Protein AF-A0A383F862-F1 (afdb_monomer_lite)

Organism: NCBI:txid408172

Radius of gyration: 22.25 Å; chains: 1; bounding box: 47×55×59 Å

Structure (mmCIF, N/CA/C/O backbone):
data_AF-A0A383F862-F1
#
_entry.id   AF-A0A383F862-F1
#
loop_
_atom_site.group_PDB
_atom_site.id
_atom_site.type_symbol
_atom_site.label_atom_id
_atom_site.label_alt_id
_atom_site.label_comp_id
_atom_site.label_asym_id
_atom_site.label_entity_id
_atom_site.label_seq_id
_atom_site.pdbx_PDB_ins_code
_atom_site.Cartn_x
_atom_site.Cartn_y
_atom_site.Cartn_z
_atom_site.occupancy
_atom_site.B_iso_or_equiv
_atom_site.auth_seq_id
_atom_site.auth_comp_id
_atom_site.auth_asym_id
_atom_site.auth_atom_id
_atom_site.pdbx_PDB_model_num
ATOM 1 N N . MET A 1 1 ? 14.560 32.468 0.428 1.00 47.50 1 MET A N 1
ATOM 2 C CA . MET A 1 1 ? 13.239 31.845 0.194 1.00 47.50 1 MET A CA 1
ATOM 3 C C . MET A 1 1 ? 12.865 32.105 -1.255 1.00 47.50 1 MET A C 1
ATOM 5 O O . MET A 1 1 ? 12.858 33.262 -1.653 1.00 47.50 1 MET A O 1
ATOM 9 N N . LYS A 1 2 ? 12.694 31.060 -2.070 1.00 47.47 2 LYS A N 1
ATOM 10 C CA . LYS A 1 2 ? 12.305 31.184 -3.485 1.00 47.47 2 LYS A CA 1
ATOM 11 C C . LYS A 1 2 ? 10.918 30.560 -3.647 1.00 47.47 2 LYS A C 1
ATOM 13 O O . LYS A 1 2 ? 10.686 29.461 -3.155 1.00 47.47 2 LYS A O 1
ATOM 18 N N . ASN A 1 3 ? 10.006 31.319 -4.249 1.00 53.03 3 ASN A N 1
ATOM 19 C CA . ASN A 1 3 ? 8.564 31.076 -4.239 1.00 53.03 3 ASN A CA 1
ATOM 20 C C . ASN A 1 3 ? 8.130 29.869 -5.084 1.00 53.03 3 ASN A C 1
ATOM 22 O O . ASN A 1 3 ? 8.647 29.627 -6.171 1.00 53.03 3 ASN A O 1
ATOM 26 N N . PHE A 1 4 ? 7.072 29.209 -4.608 1.00 48.72 4 PHE A N 1
ATOM 27 C CA . PHE A 1 4 ? 6.351 28.075 -5.204 1.00 48.72 4 PHE A CA 1
ATOM 28 C C . PHE A 1 4 ? 5.919 28.245 -6.677 1.00 48.72 4 PHE A C 1
ATOM 30 O O . PHE A 1 4 ? 5.629 27.259 -7.349 1.00 48.72 4 PHE A O 1
ATOM 37 N N . GLY A 1 5 ? 5.878 29.469 -7.210 1.00 49.91 5 GLY A N 1
ATOM 38 C CA . GLY A 1 5 ? 5.382 29.746 -8.564 1.00 49.91 5 GLY A CA 1
ATOM 39 C C . GLY A 1 5 ? 6.300 29.277 -9.699 1.00 49.91 5 GLY A C 1
ATOM 40 O O . GLY A 1 5 ? 5.821 28.984 -10.792 1.00 49.91 5 GLY A O 1
ATOM 41 N N . SER A 1 6 ? 7.607 29.151 -9.459 1.00 48.47 6 SER A N 1
ATOM 42 C CA . SER A 1 6 ? 8.559 28.664 -10.471 1.00 48.47 6 SER A CA 1
ATOM 43 C C . SER A 1 6 ? 8.585 27.136 -10.599 1.00 48.47 6 SER A C 1
ATOM 45 O O . SER A 1 6 ? 9.173 26.623 -11.544 1.00 48.47 6 SER A O 1
ATOM 47 N N . PHE A 1 7 ? 7.925 26.411 -9.688 1.00 46.69 7 PHE A N 1
ATOM 48 C CA . PHE A 1 7 ? 7.869 24.944 -9.681 1.00 46.69 7 PHE A CA 1
ATOM 49 C C . PHE A 1 7 ? 7.022 24.366 -10.831 1.00 46.69 7 PHE A C 1
ATOM 51 O O . PHE A 1 7 ? 7.238 23.240 -11.262 1.00 46.69 7 PHE A O 1
ATOM 58 N N . PHE A 1 8 ? 6.084 25.144 -11.378 1.00 49.47 8 PHE A N 1
ATOM 59 C CA . PHE A 1 8 ? 5.128 24.672 -12.387 1.00 49.47 8 PHE A CA 1
ATOM 60 C C . PHE A 1 8 ? 5.576 24.841 -13.845 1.00 49.47 8 PHE A C 1
ATOM 62 O O . PHE A 1 8 ? 4.839 24.435 -14.742 1.00 49.47 8 PHE A O 1
ATOM 69 N N . LYS A 1 9 ? 6.730 25.463 -14.117 1.00 47.06 9 LYS A N 1
ATOM 70 C CA . LYS A 1 9 ? 7.004 25.977 -15.468 1.00 47.06 9 LYS A CA 1
ATOM 71 C C . LYS A 1 9 ? 7.706 25.038 -16.448 1.00 47.06 9 LYS A C 1
ATOM 73 O O . LYS A 1 9 ? 7.611 25.329 -17.631 1.00 47.06 9 LYS A O 1
ATOM 78 N N . GLU A 1 10 ? 8.358 23.950 -16.033 1.00 46.75 10 GLU A N 1
ATOM 79 C CA . GLU A 1 10 ? 9.304 23.301 -16.966 1.00 46.75 10 GLU A CA 1
ATOM 80 C C . GLU A 1 10 ? 9.163 21.789 -17.188 1.00 46.75 10 GLU A C 1
ATOM 82 O O . GLU A 1 10 ? 9.718 21.278 -18.151 1.00 46.75 10 GLU A O 1
ATOM 87 N N . ALA A 1 11 ? 8.379 21.041 -16.407 1.00 47.59 11 ALA A N 1
ATOM 88 C CA . ALA A 1 11 ? 8.310 19.589 -16.630 1.00 47.59 11 ALA A CA 1
ATOM 89 C C . ALA A 1 11 ? 6.996 18.944 -16.182 1.00 47.59 11 ALA A C 1
ATOM 91 O O . ALA A 1 11 ? 6.991 17.934 -15.482 1.00 47.59 11 ALA A O 1
ATOM 92 N N . VAL A 1 12 ? 5.861 19.510 -16.589 1.00 47.94 12 VAL A N 1
ATOM 93 C CA . VAL A 1 12 ? 4.569 18.846 -16.403 1.00 47.94 12 VAL A CA 1
ATOM 94 C C . VAL A 1 12 ? 4.065 18.410 -17.772 1.00 47.94 12 VAL A C 1
ATOM 96 O O . VAL A 1 12 ? 3.388 19.164 -18.469 1.00 47.94 12 VAL A O 1
ATOM 99 N N . GLU A 1 13 ? 4.351 17.163 -18.162 1.00 53.81 13 GLU A N 1
ATOM 100 C CA . GLU A 1 13 ? 3.413 16.452 -19.031 1.00 53.81 13 GLU A CA 1
ATOM 101 C C . GLU A 1 13 ? 2.090 16.363 -18.263 1.00 53.81 13 GLU A C 1
ATOM 103 O O . GLU A 1 13 ? 1.861 15.462 -17.457 1.00 53.81 13 GLU A O 1
ATOM 108 N N . THR A 1 14 ? 1.252 17.382 -18.440 1.00 60.66 14 THR A N 1
ATOM 109 C CA . THR A 1 14 ? -0.057 17.474 -17.795 1.00 60.66 14 THR A CA 1
ATOM 110 C C . THR A 1 14 ? -0.924 16.287 -18.210 1.00 60.66 14 THR A C 1
ATOM 112 O O . THR A 1 14 ? -0.704 15.680 -19.264 1.00 60.66 14 THR A O 1
ATOM 115 N N . SER A 1 15 ? -1.938 15.946 -17.409 1.00 69.38 15 SER A N 1
ATOM 116 C CA . SER A 1 15 ? -2.923 14.924 -17.791 1.00 69.38 15 SER A CA 1
ATOM 117 C C . SER A 1 15 ? -3.521 15.205 -19.177 1.00 69.38 15 SER A C 1
ATOM 119 O O . SER A 1 15 ? -3.724 14.268 -19.947 1.00 69.38 15 SER A O 1
ATOM 121 N N . ALA A 1 16 ? -3.668 16.485 -19.547 1.00 74.12 16 ALA A N 1
ATOM 122 C CA . ALA A 1 16 ? -4.049 16.914 -20.890 1.00 74.12 16 ALA A CA 1
ATOM 123 C C . ALA A 1 16 ? -3.105 16.422 -21.996 1.00 74.12 16 ALA A C 1
ATOM 125 O O . ALA A 1 16 ? -3.575 15.948 -23.025 1.00 74.12 16 ALA A O 1
ATOM 126 N N . SER A 1 17 ? -1.786 16.482 -21.786 1.00 70.25 17 SER A N 1
ATOM 127 C CA . SER A 1 17 ? -0.800 16.036 -22.776 1.00 70.25 17 SER A CA 1
ATOM 128 C C . SER A 1 17 ? -0.834 14.529 -22.998 1.00 70.25 17 SER A C 1
ATOM 130 O O . SER A 1 17 ? -0.659 14.061 -24.121 1.00 70.25 17 SER A O 1
ATOM 132 N N . ARG A 1 18 ? -1.107 13.758 -21.940 1.00 78.62 18 ARG A N 1
ATOM 133 C CA . ARG A 1 18 ? -1.303 12.305 -22.041 1.00 78.62 18 ARG A CA 1
ATOM 134 C C . ARG A 1 18 ? -2.609 11.970 -22.756 1.00 78.62 18 ARG A C 1
ATOM 136 O O . ARG A 1 18 ? -2.612 11.126 -23.646 1.00 78.62 18 ARG A O 1
ATOM 143 N N . GLN A 1 19 ? -3.692 12.662 -22.409 1.00 77.06 19 GLN A N 1
ATOM 144 C CA . GLN A 1 19 ? -5.004 12.472 -23.025 1.00 77.06 19 GLN A CA 1
ATOM 145 C C . GLN A 1 19 ? -4.994 12.814 -24.519 1.00 77.06 19 GLN A C 1
ATOM 147 O O . GLN A 1 19 ? -5.539 12.068 -25.324 1.00 77.06 19 GLN A O 1
ATOM 152 N N . ALA A 1 20 ? -4.317 13.893 -24.907 1.00 80.12 20 ALA A N 1
ATOM 153 C CA . ALA A 1 20 ? -4.217 14.287 -26.304 1.00 80.12 20 ALA A CA 1
ATOM 154 C C . ALA A 1 20 ? -3.367 13.308 -27.134 1.00 80.12 20 ALA A C 1
ATOM 156 O O . ALA A 1 20 ? -3.763 12.947 -28.241 1.00 80.12 20 ALA A O 1
ATOM 157 N N . LYS A 1 21 ? -2.264 12.786 -26.571 1.00 79.69 21 LYS A N 1
ATOM 158 C CA . LYS A 1 21 ? -1.468 11.714 -27.197 1.00 79.69 21 LYS A CA 1
ATOM 159 C C . LYS A 1 21 ? -2.285 10.434 -27.409 1.00 79.69 21 LYS A C 1
ATOM 161 O O . LYS A 1 21 ? -2.192 9.834 -28.474 1.00 79.69 21 LYS A O 1
ATOM 166 N N . LEU A 1 22 ? -3.111 10.037 -26.434 1.00 80.44 22 LEU A N 1
ATOM 167 C CA . LEU A 1 22 ? -4.010 8.876 -26.560 1.00 80.44 22 LEU A CA 1
ATOM 168 C C . LEU A 1 22 ? -5.041 9.049 -27.686 1.00 80.44 22 LEU A C 1
ATOM 170 O O . LEU A 1 22 ? -5.420 8.076 -28.330 1.00 80.44 22 LEU A O 1
ATOM 174 N N . LEU A 1 23 ? -5.462 10.287 -27.947 1.00 79.50 23 LEU A N 1
ATOM 175 C CA . LEU A 1 23 ? -6.398 10.639 -29.016 1.00 79.50 23 LEU A CA 1
ATOM 176 C C . LEU A 1 23 ? -5.709 10.894 -30.366 1.00 79.50 23 LEU A C 1
ATOM 178 O O . LEU A 1 23 ? -6.355 11.337 -31.312 1.00 79.50 23 LEU A O 1
ATOM 182 N N . ASN A 1 24 ? -4.414 10.577 -30.478 1.00 79.31 24 ASN A N 1
ATOM 183 C CA . ASN A 1 24 ? -3.588 10.815 -31.663 1.00 79.31 24 ASN A CA 1
ATOM 184 C C . ASN A 1 24 ? -3.564 12.287 -32.113 1.00 79.31 24 ASN A C 1
ATOM 186 O O . ASN A 1 24 ? -3.449 12.562 -33.308 1.00 79.31 24 ASN A O 1
ATOM 190 N N . LEU A 1 25 ? -3.673 13.221 -31.164 1.00 83.25 25 LEU A N 1
ATOM 191 C CA . LEU A 1 25 ? -3.575 14.651 -31.428 1.00 83.25 25 LEU A CA 1
ATOM 192 C C . LEU A 1 25 ? -2.124 15.118 -31.333 1.00 83.25 25 LEU A C 1
ATOM 194 O O . LEU A 1 25 ? -1.360 14.678 -30.468 1.00 83.25 25 LEU A O 1
ATOM 198 N N . VAL A 1 26 ? -1.756 16.051 -32.204 1.00 82.88 26 VAL A N 1
ATOM 199 C CA . VAL A 1 26 ? -0.407 16.617 -32.276 1.00 82.88 26 VAL A CA 1
ATOM 200 C C . VAL A 1 26 ? -0.379 17.932 -31.507 1.00 82.88 26 VAL A C 1
ATOM 202 O O . VAL A 1 26 ? -1.229 18.785 -31.726 1.00 82.88 26 VAL A O 1
ATOM 205 N N . GLY A 1 27 ? 0.566 18.096 -30.579 1.00 81.00 27 GLY A N 1
ATOM 206 C CA . GLY A 1 27 ? 0.674 19.294 -29.739 1.00 81.00 27 GLY A CA 1
ATOM 207 C C . GLY A 1 27 ? 1.767 20.253 -30.211 1.00 81.00 27 GLY A C 1
ATOM 208 O O . GLY A 1 27 ? 2.863 19.806 -30.540 1.00 81.00 27 GLY A O 1
ATOM 209 N N . ASN A 1 28 ? 1.515 21.565 -30.176 1.00 75.94 28 ASN A N 1
ATOM 210 C CA . ASN A 1 28 ? 2.494 22.600 -30.569 1.00 75.94 28 ASN A CA 1
ATOM 211 C C . ASN A 1 28 ? 3.406 23.099 -29.425 1.00 75.94 28 ASN A C 1
ATOM 213 O O . ASN A 1 28 ? 4.072 24.120 -29.565 1.00 75.94 28 ASN A O 1
ATOM 217 N N . GLY A 1 29 ? 3.397 22.438 -28.264 1.00 66.12 29 GLY A N 1
ATOM 218 C CA . GLY A 1 29 ? 4.199 22.836 -27.096 1.00 66.12 29 GLY A CA 1
ATOM 219 C C . GLY A 1 29 ? 3.654 24.027 -26.292 1.00 66.12 29 GLY A C 1
ATOM 220 O O . GLY A 1 29 ? 4.077 24.223 -25.156 1.00 66.12 29 GLY A O 1
ATOM 221 N N . HIS A 1 30 ? 2.661 24.760 -26.804 1.00 72.62 30 HIS A N 1
ATOM 222 C CA . HIS A 1 30 ? 1.981 25.861 -26.102 1.00 72.62 30 HIS A CA 1
ATOM 223 C C . HIS A 1 30 ? 0.604 25.473 -25.544 1.00 72.62 30 HIS A C 1
ATOM 225 O O . HIS A 1 30 ? -0.122 26.306 -24.999 1.00 72.62 30 HIS A O 1
ATOM 231 N N . GLY A 1 31 ? 0.268 24.185 -25.629 1.00 70.94 31 GLY A N 1
ATOM 232 C CA . GLY A 1 31 ? -0.986 23.635 -25.133 1.00 70.94 31 GLY A CA 1
ATOM 233 C C . GLY A 1 31 ? -2.105 23.614 -26.166 1.00 70.94 31 GLY A C 1
ATOM 234 O O . GLY A 1 31 ? -3.224 23.326 -25.776 1.00 70.94 31 GLY A O 1
ATOM 235 N N . ASP A 1 32 ? -1.840 23.871 -27.445 1.00 83.62 32 ASP A N 1
ATOM 236 C CA . ASP A 1 32 ? -2.814 23.674 -28.521 1.00 83.62 32 ASP A CA 1
ATOM 237 C C . ASP A 1 32 ? -2.616 22.299 -29.177 1.00 83.62 32 ASP A C 1
ATOM 239 O O . ASP A 1 32 ? -1.480 21.834 -29.323 1.00 83.62 32 ASP A O 1
ATOM 243 N N . TRP A 1 33 ? -3.720 21.657 -29.561 1.00 83.50 33 TRP A N 1
ATOM 244 C CA . TRP A 1 33 ? -3.767 20.278 -30.046 1.00 83.50 33 TRP A CA 1
ATOM 245 C C . TRP A 1 33 ? -4.540 20.153 -31.351 1.00 83.50 33 TRP A C 1
ATOM 247 O O . TRP A 1 33 ? -5.693 20.580 -31.455 1.00 83.50 33 TRP A O 1
ATOM 257 N N . TYR A 1 34 ? -3.907 19.500 -32.316 1.00 82.56 34 TYR A N 1
ATOM 258 C CA . TYR A 1 34 ? -4.360 19.409 -33.693 1.00 82.56 34 TYR A CA 1
ATOM 259 C C . TYR A 1 34 ? -4.727 17.971 -34.062 1.00 82.56 34 TYR A C 1
ATOM 261 O O . TYR A 1 34 ? -4.114 17.024 -33.562 1.00 82.56 34 TYR A O 1
ATOM 269 N N . ASP A 1 35 ? -5.721 17.808 -34.931 1.00 84.50 35 ASP A N 1
ATOM 270 C CA . ASP A 1 35 ? -6.052 16.519 -35.542 1.00 84.50 35 ASP A CA 1
ATOM 271 C C . ASP A 1 35 ? -5.025 16.119 -36.625 1.00 84.50 35 ASP A C 1
ATOM 273 O O . ASP A 1 35 ? -4.061 16.835 -36.910 1.00 84.50 35 ASP A O 1
ATOM 277 N N . LYS A 1 36 ? -5.220 14.951 -37.250 1.00 77.94 36 LYS A N 1
ATOM 278 C CA . LYS A 1 36 ? -4.337 14.458 -38.326 1.00 77.94 36 LYS A CA 1
ATOM 279 C C . LYS A 1 36 ? -4.405 15.315 -39.597 1.00 77.94 36 LYS A C 1
ATOM 281 O O . LYS A 1 36 ? -3.550 15.180 -40.466 1.00 77.94 36 LYS A O 1
ATOM 286 N N . GLN A 1 37 ? -5.420 16.162 -39.705 1.00 76.50 37 GLN A N 1
ATOM 287 C CA . GLN A 1 37 ? -5.704 17.054 -40.816 1.00 76.50 37 GLN A CA 1
ATOM 288 C C . GLN A 1 37 ? -5.129 18.461 -40.571 1.00 76.50 37 GLN A C 1
ATOM 290 O O . GLN A 1 37 ? -5.189 19.302 -41.463 1.00 76.50 37 GLN A O 1
ATOM 295 N N . GLY A 1 38 ? -4.530 18.703 -39.398 1.00 75.19 38 GLY A N 1
ATOM 296 C CA . GLY A 1 38 ? -3.908 19.971 -39.024 1.00 75.19 38 GLY A CA 1
ATOM 297 C C . GLY A 1 38 ? -4.879 21.007 -38.453 1.00 75.19 38 GLY A C 1
ATOM 298 O O . GLY A 1 38 ? -4.492 22.163 -38.286 1.00 75.19 38 GLY A O 1
ATOM 299 N N . ASN A 1 39 ? -6.116 20.626 -38.125 1.00 79.56 39 ASN A N 1
ATOM 300 C CA . ASN A 1 39 ? -7.105 21.525 -37.532 1.00 79.56 39 ASN A CA 1
ATOM 301 C C . ASN A 1 39 ? -6.972 21.549 -36.012 1.00 79.56 39 ASN A C 1
ATOM 303 O O . ASN A 1 39 ? -6.819 20.509 -35.374 1.00 79.56 39 ASN A O 1
ATOM 307 N N . LEU A 1 40 ? -7.066 22.740 -35.421 1.00 79.69 40 LEU A N 1
ATOM 308 C CA . LEU A 1 40 ? -7.053 22.915 -33.973 1.00 79.69 40 LEU A CA 1
ATOM 309 C C . LEU A 1 40 ? -8.356 22.376 -33.371 1.00 79.69 40 LEU A C 1
ATOM 311 O O . LEU A 1 40 ? -9.402 23.008 -33.498 1.00 79.69 40 LEU A O 1
ATOM 315 N N . VAL A 1 41 ? -8.280 21.236 -32.687 1.00 82.31 41 VAL A N 1
ATOM 316 C CA . VAL A 1 41 ? -9.451 20.558 -32.107 1.00 82.31 41 VAL A CA 1
ATOM 317 C C . VAL A 1 41 ? -9.486 20.622 -30.592 1.00 82.31 41 VAL A C 1
ATOM 319 O O . VAL A 1 41 ? -10.536 20.369 -30.015 1.00 82.31 41 VAL A O 1
ATOM 322 N N . ALA A 1 42 ? -8.373 20.942 -29.923 1.00 84.50 42 ALA A N 1
ATOM 323 C CA . ALA A 1 42 ? -8.358 21.071 -28.472 1.00 84.50 42 ALA A CA 1
ATOM 324 C C . ALA A 1 42 ? -7.255 21.992 -27.934 1.00 84.50 42 ALA A C 1
ATOM 326 O O . ALA A 1 42 ? -6.258 22.260 -28.598 1.00 84.50 42 ALA A O 1
ATOM 327 N N . LYS A 1 43 ? -7.411 22.453 -26.691 1.00 86.06 43 LYS A N 1
ATOM 328 C CA . LYS A 1 43 ? -6.420 23.235 -25.949 1.00 86.06 43 LYS A CA 1
ATOM 329 C C . LYS A 1 43 ? -6.367 22.846 -24.480 1.00 86.06 43 LYS A C 1
ATOM 331 O O . LYS A 1 43 ? -7.380 22.632 -23.819 1.00 86.06 43 LYS A O 1
ATOM 336 N N . THR A 1 44 ? -5.158 22.779 -23.948 1.00 80.00 44 THR A N 1
ATOM 337 C CA . THR A 1 44 ? -4.878 22.568 -22.537 1.00 80.00 44 THR A CA 1
ATOM 338 C C . THR A 1 44 ? -5.140 23.857 -21.768 1.00 80.00 44 THR A C 1
ATOM 340 O O . THR A 1 44 ? -4.389 24.824 -21.868 1.00 80.00 44 THR A O 1
ATOM 343 N N . ILE A 1 45 ? -6.182 23.855 -20.941 1.00 76.44 45 ILE A N 1
ATOM 344 C CA . ILE A 1 45 ? -6.529 24.957 -20.043 1.00 76.44 45 ILE A CA 1
ATOM 345 C C . ILE A 1 45 ? -6.446 24.434 -18.610 1.00 76.44 45 ILE A C 1
ATOM 347 O O . ILE A 1 45 ? -7.094 23.448 -18.257 1.00 76.44 45 ILE A O 1
ATOM 351 N N . LYS A 1 46 ? -5.622 25.077 -17.771 1.00 67.75 46 LYS A N 1
ATOM 352 C CA . LYS A 1 46 ? -5.393 24.678 -16.365 1.00 67.75 46 LYS A CA 1
ATOM 353 C C . LYS A 1 46 ? -5.030 23.185 -16.215 1.00 67.75 46 LYS A C 1
ATOM 355 O O . LYS A 1 46 ? -5.543 22.499 -15.336 1.00 67.75 46 LYS A O 1
ATOM 360 N N . GLY A 1 47 ? -4.182 22.677 -17.114 1.00 68.19 47 GLY A N 1
ATOM 361 C CA . GLY A 1 47 ? -3.706 21.289 -17.105 1.00 68.19 47 GLY A CA 1
ATOM 362 C C . GLY A 1 47 ? -4.693 20.239 -17.630 1.00 68.19 47 GLY A C 1
ATOM 363 O O . GLY A 1 47 ? -4.370 19.055 -17.577 1.00 68.19 47 GLY A O 1
ATOM 364 N N . ARG A 1 48 ? -5.863 20.643 -18.155 1.00 68.12 48 ARG A N 1
ATOM 365 C CA . ARG A 1 48 ? -6.888 19.750 -18.730 1.00 68.12 48 ARG A CA 1
ATOM 366 C C . ARG A 1 48 ? -7.186 20.081 -20.192 1.00 68.12 48 ARG A C 1
ATOM 368 O O . ARG A 1 48 ? -7.261 21.253 -20.558 1.00 68.12 48 ARG A O 1
ATOM 375 N N . LEU A 1 49 ? -7.372 19.048 -21.008 1.00 77.62 49 LEU A N 1
ATOM 376 C CA . LEU A 1 49 ? -7.644 19.159 -22.441 1.00 77.62 49 LEU A CA 1
ATOM 377 C C . LEU A 1 49 ? -9.109 19.568 -22.678 1.00 77.62 49 LEU A C 1
ATOM 379 O O . LEU A 1 49 ? -10.008 18.895 -22.186 1.00 77.62 49 LEU A O 1
ATOM 383 N N . HIS A 1 50 ? -9.349 20.662 -23.400 1.00 79.38 50 HIS A N 1
ATOM 384 C CA . HIS A 1 50 ? -10.680 21.155 -23.785 1.00 79.38 50 H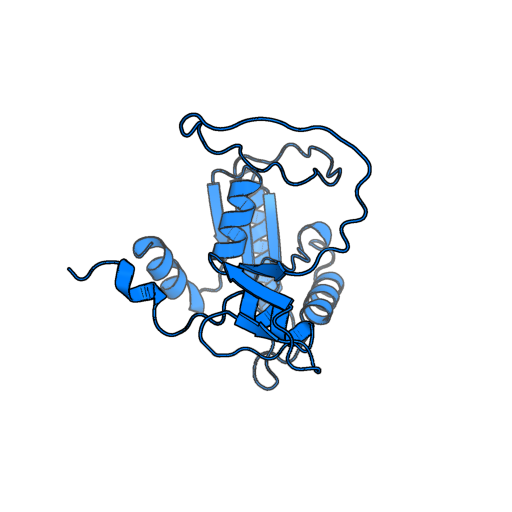IS A CA 1
ATOM 385 C C . HIS A 1 50 ? -10.817 21.145 -25.304 1.00 79.38 50 HIS A C 1
ATOM 387 O O . HIS A 1 50 ? -9.920 21.651 -25.964 1.00 79.38 50 HIS A O 1
ATOM 393 N N . PHE A 1 51 ? -11.914 20.625 -25.856 1.00 81.75 51 PHE A N 1
ATOM 394 C CA . PHE A 1 51 ? -12.116 20.527 -27.306 1.00 81.75 51 PHE A CA 1
ATOM 395 C C . PHE A 1 51 ? -12.830 21.756 -27.888 1.00 81.75 51 PHE A C 1
ATOM 397 O O . PHE A 1 51 ? -13.728 22.310 -27.257 1.00 81.75 51 PHE A O 1
ATOM 404 N N . PHE A 1 52 ? -12.441 22.166 -29.096 1.00 68.25 52 PHE A N 1
ATOM 405 C CA . PHE A 1 52 ? -13.083 23.206 -29.896 1.00 68.25 52 PHE A CA 1
ATOM 406 C C . PHE A 1 52 ? -13.716 22.557 -31.131 1.00 68.25 52 PHE A C 1
ATOM 408 O O . PHE A 1 52 ? -13.026 21.890 -31.896 1.00 68.25 52 PHE A O 1
ATOM 415 N N . GLY A 1 53 ? -15.021 22.750 -31.324 1.00 51.56 53 GLY A N 1
ATOM 416 C CA . GLY A 1 53 ? -15.777 22.150 -32.428 1.00 51.56 53 GLY A CA 1
ATOM 417 C C . GLY A 1 53 ? -16.893 21.259 -31.901 1.00 51.56 53 GLY A C 1
ATOM 418 O O . GLY A 1 53 ? -16.675 20.103 -31.551 1.00 51.56 53 GLY A O 1
ATOM 419 N N . GLY A 1 54 ? -18.086 21.843 -31.789 1.00 41.31 54 GLY A N 1
ATOM 420 C CA . GLY A 1 54 ? -19.263 21.193 -31.238 1.00 41.31 54 GLY A CA 1
ATOM 421 C C . GLY A 1 54 ? -19.698 19.981 -32.056 1.00 41.31 54 GLY A C 1
ATOM 422 O O . GLY A 1 54 ? -20.067 20.094 -33.221 1.00 41.31 54 GLY A O 1
ATOM 423 N N . ASN A 1 55 ? -19.737 18.839 -31.381 1.00 33.38 55 ASN A N 1
ATOM 424 C CA . ASN A 1 55 ? -20.875 17.940 -31.468 1.00 33.38 55 ASN A CA 1
ATOM 425 C C . ASN A 1 55 ? -21.264 17.576 -30.027 1.00 33.38 55 ASN A C 1
ATOM 427 O O . ASN A 1 55 ? -21.068 16.457 -29.556 1.00 33.38 55 ASN A O 1
ATOM 431 N N . GLU A 1 56 ? -21.740 18.585 -29.293 1.00 40.41 56 GLU A N 1
ATOM 432 C CA . GLU A 1 56 ? -22.612 18.353 -28.146 1.00 40.41 56 GLU A CA 1
ATOM 433 C C . GLU A 1 56 ? -23.960 17.896 -28.707 1.00 40.41 56 GLU A C 1
ATOM 435 O O . GLU A 1 56 ? -24.687 18.674 -29.321 1.00 40.41 56 GLU A O 1
ATOM 440 N N . LYS A 1 57 ? -24.311 16.626 -28.494 1.00 31.77 57 LYS A N 1
ATOM 441 C CA . LYS A 1 57 ? -25.725 16.271 -28.395 1.00 31.77 57 LYS A CA 1
ATOM 442 C C . LYS A 1 57 ? -26.218 16.791 -27.049 1.00 31.77 57 LYS A C 1
ATOM 444 O O . LYS A 1 57 ? -26.002 16.140 -26.032 1.00 31.77 57 LYS A O 1
ATOM 449 N N . SER A 1 58 ? -26.897 17.927 -27.089 1.00 43.69 58 SER A N 1
ATOM 450 C CA . SER A 1 58 ? -27.774 18.411 -26.026 1.00 43.69 58 SER A CA 1
ATOM 451 C C . SER A 1 58 ? -29.102 18.818 -26.672 1.00 43.69 58 SER A C 1
ATOM 453 O O . SER A 1 58 ? -29.073 19.583 -27.632 1.00 43.69 58 SER A O 1
ATOM 455 N N . PRO A 1 59 ? -30.253 18.345 -26.175 1.00 35.66 59 PRO A N 1
ATOM 456 C CA . PRO A 1 59 ? -31.481 19.137 -26.136 1.00 35.66 59 PRO A CA 1
ATOM 457 C C . PRO A 1 59 ? -31.808 19.427 -24.655 1.00 35.66 59 PRO A C 1
ATOM 459 O O . PRO A 1 59 ? -31.659 18.547 -23.814 1.00 35.66 59 PRO A O 1
ATOM 462 N N . GLU A 1 60 ? -32.214 20.613 -24.214 1.00 29.17 60 GLU A N 1
ATOM 463 C CA . GLU A 1 60 ? -32.704 21.805 -24.906 1.00 29.17 60 GLU A CA 1
ATOM 464 C C . GLU A 1 60 ? -32.736 22.964 -23.879 1.00 29.17 60 GLU A C 1
ATOM 466 O O . GLU A 1 60 ? -33.017 22.711 -22.709 1.00 29.17 60 GLU A O 1
ATOM 471 N N . GLU A 1 61 ? -32.385 24.171 -24.351 1.00 33.66 61 GLU A N 1
ATOM 472 C CA . GLU A 1 61 ? -32.898 25.533 -24.035 1.00 33.66 61 GLU A CA 1
ATOM 473 C C . GLU A 1 61 ? -33.048 26.008 -22.561 1.00 33.66 61 GLU A C 1
ATOM 475 O O . GLU A 1 61 ? -33.551 25.312 -21.696 1.00 33.66 61 GLU A O 1
ATOM 480 N N . GLU A 1 62 ? -32.623 27.211 -22.139 1.00 28.97 62 GLU A N 1
ATOM 481 C CA . GLU A 1 62 ? -32.777 28.541 -22.758 1.00 28.97 62 GLU A CA 1
ATOM 482 C C . GLU A 1 62 ? -31.816 29.581 -22.086 1.00 28.97 62 GLU A C 1
ATOM 484 O O . GLU A 1 62 ? -31.444 29.454 -20.917 1.00 28.97 62 GLU A O 1
ATOM 489 N N . LYS A 1 63 ? -31.389 30.622 -22.822 1.00 32.81 63 LYS A N 1
ATOM 490 C CA . LYS A 1 63 ? -30.648 31.842 -22.361 1.00 32.81 63 LYS A CA 1
ATOM 491 C C . LYS A 1 63 ? -31.653 32.934 -21.899 1.00 32.81 63 LYS A C 1
ATOM 493 O O . LYS A 1 63 ? -32.814 32.745 -22.238 1.00 32.81 63 LYS A O 1
ATOM 498 N N . PRO A 1 64 ? -31.298 34.112 -21.297 1.00 44.50 64 PRO A N 1
ATOM 499 C CA . PRO A 1 64 ? -29.995 34.814 -21.133 1.00 44.50 64 PRO A CA 1
ATOM 500 C C . PRO A 1 64 ? -29.721 35.270 -19.654 1.00 44.50 64 PRO A C 1
ATOM 502 O O . PRO A 1 64 ? -30.552 35.049 -18.792 1.00 44.50 64 PRO A O 1
ATOM 505 N N . GLU A 1 65 ? -28.569 35.777 -19.175 1.00 27.61 65 GLU A N 1
ATOM 506 C CA . GLU A 1 65 ? -27.961 37.120 -19.343 1.00 27.61 65 GLU A CA 1
ATOM 507 C C . GLU A 1 65 ? -26.764 37.279 -18.335 1.00 27.61 65 GLU A C 1
ATOM 509 O O . GLU A 1 65 ? -26.624 36.494 -17.398 1.00 27.61 65 GLU A O 1
ATOM 514 N N . LYS A 1 66 ? -25.851 38.250 -18.529 1.00 29.39 66 LYS A N 1
ATOM 515 C CA . LYS A 1 66 ? -24.605 38.501 -17.732 1.00 29.39 66 LYS A CA 1
ATOM 516 C C . LYS A 1 66 ? -24.876 39.297 -16.412 1.00 29.39 66 LYS A C 1
ATOM 518 O O . LYS A 1 66 ? -25.962 39.839 -16.286 1.00 29.39 66 LYS A O 1
ATOM 523 N N . PRO A 1 67 ? -23.866 39.676 -15.583 1.00 49.56 67 PRO A N 1
ATOM 524 C CA . PRO A 1 67 ? -22.935 38.899 -14.743 1.00 49.56 67 PRO A CA 1
ATOM 525 C C . PRO A 1 67 ? -22.922 39.379 -13.254 1.00 49.56 67 PRO A C 1
ATOM 527 O O . PRO A 1 67 ? -22.980 40.578 -12.994 1.00 49.56 67 PRO A O 1
ATOM 530 N N . ALA A 1 68 ? -22.721 38.505 -12.254 1.00 28.88 68 ALA A N 1
ATOM 531 C CA . ALA A 1 68 ? -22.403 38.954 -10.883 1.00 28.88 68 ALA A CA 1
ATOM 532 C C . ALA A 1 68 ? -21.557 37.944 -10.077 1.00 28.88 68 ALA A C 1
ATOM 534 O O . ALA A 1 68 ? -21.923 36.781 -9.975 1.00 28.88 68 ALA A O 1
ATOM 535 N N . ALA A 1 69 ? -20.435 38.459 -9.550 1.00 32.38 69 ALA A N 1
ATOM 536 C CA . ALA A 1 69 ? -19.579 38.085 -8.406 1.00 32.38 69 ALA A CA 1
ATOM 537 C C . ALA A 1 69 ? -19.428 36.608 -7.928 1.00 32.38 69 ALA A C 1
ATOM 539 O O . ALA A 1 69 ? -20.382 35.835 -7.888 1.00 32.38 69 ALA A O 1
ATOM 540 N N . PRO A 1 70 ? -18.217 36.209 -7.474 1.00 37.19 70 PRO A N 1
ATOM 541 C CA . PRO A 1 70 ? -17.887 34.822 -7.158 1.00 37.19 70 PRO A CA 1
ATOM 542 C C . PRO A 1 70 ? -18.578 34.357 -5.871 1.00 37.19 70 PRO A C 1
ATOM 544 O O . PRO A 1 70 ? -18.360 34.917 -4.799 1.00 37.19 70 PRO A O 1
ATOM 547 N N . GLN A 1 71 ? -19.365 33.289 -5.972 1.00 36.25 71 GLN A N 1
ATOM 548 C CA . GLN A 1 71 ? -19.859 32.522 -4.828 1.00 36.25 71 GLN A CA 1
ATOM 549 C C . GLN A 1 71 ? -19.015 31.246 -4.660 1.00 36.25 71 GLN A C 1
ATOM 551 O O . GLN A 1 71 ? -18.493 30.723 -5.651 1.00 36.25 71 GLN A O 1
ATOM 556 N N . PRO A 1 72 ? -18.806 30.782 -3.414 1.00 37.22 72 PRO A N 1
ATOM 557 C CA . PRO A 1 72 ? -17.781 29.805 -3.068 1.00 37.22 72 PRO A CA 1
ATOM 558 C C . PRO A 1 72 ? -17.967 28.478 -3.805 1.00 37.22 72 PRO A C 1
ATOM 560 O O . PRO A 1 72 ? -19.083 28.038 -4.077 1.00 37.22 72 PRO A O 1
ATOM 563 N N . ALA A 1 73 ? -16.831 27.862 -4.136 1.00 36.88 73 ALA A N 1
ATOM 564 C CA . ALA A 1 73 ? -16.722 26.620 -4.882 1.00 36.88 73 ALA A CA 1
ATOM 565 C C . ALA A 1 73 ? -17.720 25.565 -4.381 1.00 36.88 73 ALA A C 1
ATOM 567 O O . ALA A 1 73 ? -17.588 25.031 -3.280 1.00 36.88 73 ALA A O 1
ATOM 568 N N . ARG A 1 74 ? -18.700 25.236 -5.232 1.00 36.47 74 ARG A N 1
ATOM 569 C CA . ARG A 1 74 ? -19.479 24.008 -5.105 1.00 36.47 74 ARG A CA 1
ATOM 570 C C . ARG A 1 74 ? -18.501 22.840 -5.118 1.00 36.47 74 ARG A C 1
ATOM 572 O O . ARG A 1 74 ? -17.798 22.610 -6.102 1.00 36.47 74 ARG A O 1
ATOM 579 N N . VAL A 1 75 ? -18.464 22.130 -3.999 1.00 36.75 75 VAL A N 1
ATOM 580 C CA . VAL A 1 75 ? -17.848 20.815 -3.865 1.00 36.75 75 VAL A CA 1
ATOM 581 C C . VAL A 1 75 ? -18.462 19.933 -4.952 1.00 36.75 75 VAL A C 1
ATOM 583 O O . VAL A 1 75 ? -19.662 19.668 -4.931 1.00 36.75 75 VAL A O 1
ATOM 586 N N . PHE A 1 76 ? -17.664 19.536 -5.943 1.00 36.62 76 PHE A N 1
ATOM 587 C CA . PHE A 1 76 ? -18.087 18.551 -6.933 1.00 36.62 76 PHE A CA 1
ATOM 588 C C . PHE A 1 76 ? -18.283 17.218 -6.207 1.00 36.62 76 PHE A C 1
ATOM 590 O O . PHE A 1 76 ? -17.318 16.521 -5.892 1.00 36.62 76 PHE A O 1
ATOM 597 N N . GLN A 1 77 ? -19.538 16.880 -5.922 1.00 38.91 77 GLN A N 1
ATOM 598 C CA . GLN A 1 77 ? -19.927 15.530 -5.543 1.00 38.91 77 GLN A CA 1
ATOM 599 C C . GLN A 1 77 ? -19.686 14.631 -6.762 1.00 38.91 77 GLN A C 1
ATOM 601 O O . GLN A 1 77 ? -20.335 14.784 -7.797 1.00 38.91 77 GLN A O 1
ATOM 606 N N . ARG A 1 78 ? -18.704 13.725 -6.665 1.00 53.91 78 ARG A N 1
ATOM 607 C CA . ARG A 1 78 ? -18.606 12.577 -7.578 1.00 53.91 78 ARG A CA 1
ATOM 608 C C . ARG A 1 78 ? -19.882 11.736 -7.395 1.00 53.91 78 ARG A C 1
ATOM 610 O O . ARG A 1 78 ? -20.355 11.649 -6.259 1.00 53.91 78 ARG A O 1
ATOM 617 N N . PRO A 1 79 ? -20.443 11.124 -8.453 1.00 39.62 79 PRO A N 1
ATOM 618 C CA . PRO A 1 79 ? -21.566 10.210 -8.288 1.00 39.62 79 PRO A CA 1
ATOM 619 C C . PRO A 1 79 ? -21.161 9.118 -7.293 1.00 39.62 79 PRO A C 1
ATOM 621 O O . PRO A 1 79 ? -20.123 8.472 -7.467 1.00 39.62 79 PRO A O 1
ATOM 624 N N . LYS A 1 80 ? -21.950 8.975 -6.217 1.00 39.41 80 LYS A N 1
ATOM 625 C CA . LYS A 1 80 ? -21.883 7.824 -5.319 1.00 39.41 80 LYS A CA 1
ATOM 626 C C . LYS A 1 80 ? -22.117 6.601 -6.204 1.00 39.41 80 LYS A C 1
ATOM 628 O O . LYS A 1 80 ? -23.226 6.370 -6.664 1.00 39.41 80 LYS A O 1
ATOM 633 N N . LEU A 1 81 ? -21.051 5.855 -6.486 1.00 39.22 81 LEU A N 1
ATOM 634 C CA . LEU A 1 81 ? -21.200 4.420 -6.665 1.00 39.22 81 LEU A CA 1
ATOM 635 C C . LEU A 1 81 ? -21.851 3.952 -5.363 1.00 39.22 81 LEU A C 1
ATOM 637 O O . LEU A 1 81 ? -21.341 4.339 -4.307 1.00 39.22 81 LEU A O 1
ATOM 641 N N . ASP A 1 82 ? -22.953 3.214 -5.436 1.00 35.81 82 ASP A N 1
ATOM 642 C CA . ASP A 1 82 ? -23.627 2.613 -4.284 1.00 35.81 82 ASP A CA 1
ATOM 643 C C . ASP A 1 82 ? -22.672 1.616 -3.605 1.00 35.81 82 ASP A C 1
ATOM 645 O O . ASP A 1 82 ? -22.757 0.404 -3.761 1.00 35.81 82 ASP A O 1
ATOM 649 N N . ARG A 1 83 ? -21.663 2.140 -2.910 1.00 48.12 83 ARG A N 1
ATOM 650 C CA . ARG A 1 83 ? -20.958 1.437 -1.858 1.00 48.12 83 ARG A CA 1
ATOM 651 C C . ARG A 1 83 ? -21.847 1.624 -0.659 1.00 48.12 83 ARG A C 1
ATOM 65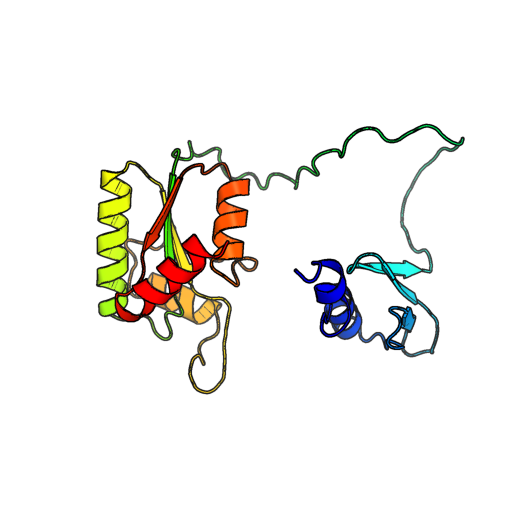3 O O . ARG A 1 83 ? -22.067 2.765 -0.242 1.00 48.12 83 ARG A O 1
ATOM 660 N N . GLU A 1 84 ? -22.385 0.512 -0.184 1.00 38.72 84 GLU A N 1
ATOM 661 C CA . GLU A 1 84 ? -23.066 0.432 1.095 1.00 38.72 84 GLU A CA 1
ATOM 662 C C . GLU A 1 84 ? -22.334 1.322 2.104 1.00 38.72 84 GLU A C 1
ATOM 664 O O . GLU A 1 84 ? -21.099 1.358 2.134 1.00 38.72 84 GLU A O 1
ATOM 669 N N . GLU A 1 85 ? -23.090 2.135 2.844 1.00 40.44 85 GLU A N 1
ATOM 670 C CA . GLU A 1 85 ? -22.548 2.981 3.904 1.00 40.44 85 GLU A CA 1
ATOM 671 C C . GLU A 1 85 ? -22.097 2.078 5.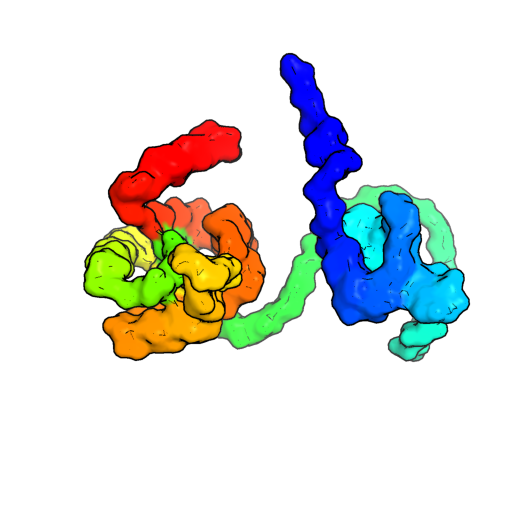059 1.00 40.44 85 GLU A C 1
ATOM 673 O O . GLU A 1 85 ? -22.693 2.043 6.135 1.00 40.44 85 GLU A O 1
ATOM 678 N N . ASP A 1 86 ? -21.023 1.326 4.822 1.00 48.72 86 ASP A N 1
ATOM 679 C CA . ASP A 1 86 ? -20.218 0.725 5.859 1.00 48.72 86 ASP A CA 1
ATOM 680 C C . ASP A 1 86 ? -19.835 1.861 6.794 1.00 48.72 86 ASP A C 1
ATOM 682 O O . ASP A 1 86 ? -19.296 2.889 6.369 1.00 48.72 86 ASP A O 1
ATOM 686 N N . LYS A 1 87 ? -20.168 1.704 8.076 1.00 51.56 87 LYS A N 1
ATOM 687 C CA . LYS A 1 87 ? -19.751 2.610 9.145 1.00 51.56 87 LYS A CA 1
ATOM 688 C C . LYS A 1 87 ? -18.225 2.657 9.163 1.00 51.56 87 LYS A C 1
ATOM 690 O O . LYS A 1 87 ? -17.596 1.903 9.901 1.00 51.56 87 LYS A O 1
ATOM 695 N N . LYS A 1 88 ? -17.634 3.528 8.344 1.00 58.84 88 LYS A N 1
ATOM 696 C CA . LYS A 1 88 ? -16.187 3.683 8.264 1.00 58.84 88 LYS A CA 1
ATOM 697 C C . LYS A 1 88 ? -15.684 4.088 9.630 1.00 58.84 88 LYS A C 1
ATOM 699 O O . LYS A 1 88 ? -16.203 5.015 10.262 1.00 58.84 88 LYS A O 1
ATOM 704 N N . THR A 1 89 ? -14.693 3.350 10.094 1.00 75.75 89 THR A N 1
ATOM 705 C CA . THR A 1 89 ? -14.042 3.649 11.358 1.00 75.75 89 THR A CA 1
ATOM 706 C C . THR A 1 89 ? -13.336 5.004 11.251 1.00 75.75 89 THR A C 1
ATOM 708 O O . THR A 1 89 ? -13.071 5.521 10.164 1.00 75.75 89 THR A O 1
ATOM 711 N N . SER A 1 90 ? -13.049 5.649 12.384 1.00 86.38 90 SER A N 1
ATOM 712 C CA . SER A 1 90 ? -12.430 6.984 12.368 1.00 86.38 90 SER A CA 1
ATOM 713 C C . SER A 1 90 ? -11.004 6.984 11.799 1.00 86.38 90 SER A C 1
ATOM 715 O O . SER A 1 90 ? -10.457 8.059 11.524 1.00 86.38 90 SER A O 1
ATOM 717 N N . GLY A 1 91 ? -10.400 5.807 11.610 1.00 93.94 91 GLY A N 1
ATOM 718 C CA . GLY A 1 91 ? -9.040 5.664 11.128 1.00 93.94 91 GLY A CA 1
ATOM 719 C C . GLY A 1 91 ? -8.814 4.451 10.236 1.00 93.94 91 GLY A C 1
ATOM 720 O O . GLY A 1 91 ? -9.627 3.537 10.166 1.00 93.94 91 GLY A O 1
ATOM 721 N N . ILE A 1 92 ? -7.683 4.471 9.542 1.00 96.25 92 ILE A N 1
ATOM 722 C CA . ILE A 1 92 ? -7.296 3.462 8.560 1.00 96.25 92 ILE A CA 1
ATOM 723 C C . ILE A 1 92 ? -5.854 3.008 8.795 1.00 96.25 92 ILE A C 1
ATOM 725 O O . ILE A 1 92 ? -4.959 3.818 9.035 1.00 96.25 92 ILE A O 1
ATOM 729 N N . VAL A 1 93 ? -5.610 1.707 8.688 1.00 97.75 93 VAL A N 1
ATOM 730 C CA . VAL A 1 93 ? -4.279 1.113 8.579 1.00 97.75 93 VAL A CA 1
ATOM 731 C C . VAL A 1 93 ? -4.005 0.808 7.111 1.00 97.75 93 VAL A C 1
ATOM 733 O O . VAL A 1 93 ? -4.727 0.045 6.469 1.00 97.75 93 VAL A O 1
ATOM 736 N N . ILE A 1 94 ? -2.947 1.410 6.577 1.00 96.62 94 ILE A N 1
ATOM 737 C CA . ILE A 1 94 ? -2.578 1.341 5.164 1.00 96.62 94 ILE A CA 1
ATOM 738 C C . ILE A 1 94 ? -1.295 0.533 5.017 1.00 96.62 94 ILE A C 1
ATOM 740 O O . ILE A 1 94 ? -0.265 0.875 5.599 1.00 96.62 94 ILE A O 1
ATOM 744 N N . VAL A 1 95 ? -1.331 -0.487 4.163 1.00 96.69 95 VAL A N 1
ATOM 745 C CA . VAL A 1 95 ? -0.132 -1.184 3.679 1.00 96.69 95 VAL A CA 1
ATOM 746 C C . VAL A 1 95 ? 0.070 -0.821 2.215 1.00 96.69 95 VAL A C 1
ATOM 748 O O . VAL A 1 95 ? -0.813 -1.065 1.400 1.00 96.69 95 VAL A O 1
ATOM 751 N N . PHE A 1 96 ? 1.230 -0.274 1.852 1.00 93.88 96 PHE A N 1
ATOM 752 C CA . PHE A 1 96 ? 1.548 0.078 0.464 1.00 93.88 96 PHE A CA 1
ATOM 753 C C . PHE A 1 96 ? 2.867 -0.561 0.025 1.00 93.88 96 PHE A C 1
ATOM 755 O O . PHE A 1 96 ? 3.907 -0.367 0.659 1.00 93.88 96 PHE A O 1
ATOM 762 N N . GLY A 1 97 ? 2.855 -1.305 -1.083 1.00 91.50 97 GLY A N 1
ATOM 763 C CA . GLY A 1 97 ? 4.026 -2.075 -1.507 1.00 91.50 97 GLY A CA 1
ATOM 764 C C . GLY A 1 97 ? 3.997 -2.494 -2.969 1.00 91.50 97 GLY A C 1
ATOM 765 O O . GLY A 1 97 ? 2.967 -2.446 -3.626 1.00 91.50 97 GLY A O 1
ATOM 766 N N . ARG A 1 98 ? 5.151 -2.907 -3.506 1.00 92.44 98 ARG A N 1
ATOM 767 C CA . ARG A 1 98 ? 5.244 -3.384 -4.898 1.00 92.44 98 ARG A CA 1
ATOM 768 C C . ARG A 1 98 ? 4.675 -4.786 -5.082 1.00 92.44 98 ARG A C 1
ATOM 770 O O . ARG A 1 98 ? 4.143 -5.057 -6.148 1.00 92.44 98 ARG A O 1
ATOM 777 N N . PHE A 1 99 ? 4.833 -5.652 -4.076 1.00 93.56 99 PHE A N 1
ATOM 778 C CA . PHE A 1 99 ? 4.400 -7.055 -4.093 1.00 93.56 99 PHE A CA 1
ATOM 779 C C . PHE A 1 99 ? 4.758 -7.767 -5.406 1.00 93.56 99 PHE A C 1
ATOM 781 O O . PHE A 1 99 ? 3.907 -8.326 -6.089 1.00 93.56 99 PHE A O 1
ATOM 788 N N . ASN A 1 100 ? 6.037 -7.707 -5.782 1.00 90.88 100 ASN A N 1
ATOM 789 C CA . ASN A 1 100 ? 6.531 -8.202 -7.062 1.00 90.88 100 ASN A CA 1
ATOM 790 C C . ASN A 1 100 ? 7.632 -9.270 -6.880 1.00 90.88 100 ASN A C 1
ATOM 792 O O . ASN A 1 100 ? 8.812 -8.911 -6.838 1.00 90.88 100 ASN A O 1
ATOM 796 N N . PRO A 1 101 ? 7.274 -10.564 -6.807 1.00 91.69 101 PRO A N 1
ATOM 797 C CA . PRO A 1 101 ? 5.949 -11.086 -6.449 1.00 91.69 101 PRO A CA 1
ATOM 798 C C . PRO A 1 101 ? 5.656 -10.914 -4.940 1.00 91.69 101 PRO A C 1
ATOM 800 O O . PRO A 1 101 ? 6.546 -10.527 -4.171 1.00 91.69 101 PRO A O 1
ATOM 803 N N . PRO A 1 102 ? 4.420 -11.172 -4.478 1.00 93.06 102 PRO A N 1
ATOM 804 C CA . PRO A 1 102 ? 4.147 -11.314 -3.050 1.00 93.06 102 PRO A CA 1
ATOM 805 C C . PRO A 1 102 ? 4.963 -12.459 -2.424 1.00 93.06 102 PRO A C 1
ATOM 807 O O . PRO A 1 102 ? 5.345 -13.419 -3.086 1.00 93.06 102 PRO A O 1
ATOM 810 N N . THR A 1 103 ? 5.281 -12.340 -1.130 1.00 94.81 103 THR A N 1
ATOM 811 C CA . THR A 1 103 ? 6.165 -13.278 -0.406 1.00 94.81 103 THR A CA 1
ATOM 812 C C . THR A 1 103 ? 5.719 -13.455 1.045 1.00 94.81 103 THR A C 1
ATOM 814 O O . THR A 1 103 ? 4.935 -12.663 1.566 1.00 94.81 103 THR A O 1
ATOM 817 N N . ILE A 1 104 ? 6.286 -14.439 1.748 1.00 93.50 104 ILE A N 1
ATOM 818 C CA . ILE A 1 104 ? 6.025 -14.670 3.181 1.00 93.50 104 ILE A CA 1
ATOM 819 C C . ILE A 1 104 ? 6.409 -13.450 4.038 1.00 93.50 104 ILE A C 1
ATOM 821 O O . ILE A 1 104 ? 5.735 -13.143 5.019 1.00 93.50 104 ILE A O 1
ATOM 825 N N . GLY A 1 105 ? 7.460 -12.714 3.659 1.00 92.31 105 GLY A N 1
ATOM 826 C CA . GLY A 1 105 ? 7.832 -11.468 4.337 1.00 92.31 105 GLY A CA 1
ATOM 827 C C . GLY A 1 105 ? 6.721 -10.417 4.262 1.00 92.31 105 GLY A C 1
ATOM 828 O O . GLY A 1 105 ? 6.391 -9.797 5.271 1.00 92.31 105 GLY A O 1
ATOM 829 N N . HIS A 1 106 ? 6.073 -10.292 3.099 1.00 95.12 106 HIS A N 1
ATOM 830 C CA . HIS A 1 106 ? 4.902 -9.431 2.934 1.00 95.12 106 HIS A CA 1
ATOM 831 C C . HIS A 1 106 ? 3.727 -9.895 3.802 1.00 95.12 106 HIS A C 1
ATOM 833 O O . HIS A 1 106 ? 3.089 -9.060 4.438 1.00 95.12 106 HIS A O 1
ATOM 839 N N . LYS A 1 107 ? 3.488 -11.213 3.901 1.00 95.00 107 LYS A N 1
ATOM 840 C CA . LYS A 1 107 ? 2.452 -11.764 4.789 1.00 95.00 107 LYS A CA 1
ATOM 841 C C . LYS A 1 107 ? 2.655 -11.316 6.234 1.00 95.00 107 LYS A C 1
ATOM 843 O O . LYS A 1 107 ? 1.718 -10.848 6.859 1.00 95.00 107 LYS A O 1
ATOM 848 N N . ARG A 1 108 ? 3.887 -11.377 6.753 1.00 95.75 108 ARG A N 1
ATOM 849 C CA . ARG A 1 108 ? 4.188 -10.947 8.133 1.00 95.75 108 ARG A CA 1
ATOM 850 C C . ARG A 1 108 ? 3.851 -9.474 8.377 1.00 95.75 108 ARG A C 1
ATOM 852 O O . ARG A 1 108 ? 3.346 -9.145 9.448 1.00 95.75 108 ARG A O 1
ATOM 859 N N . LEU A 1 109 ? 4.117 -8.605 7.397 1.00 95.50 109 LEU A N 1
ATOM 860 C CA . LEU A 1 109 ? 3.740 -7.190 7.459 1.00 95.50 109 LEU A CA 1
ATOM 861 C C . LEU A 1 109 ? 2.215 -7.024 7.462 1.00 95.50 109 LEU A C 1
ATOM 863 O O . LEU A 1 109 ? 1.688 -6.270 8.278 1.00 95.50 109 LEU A O 1
ATOM 867 N N . ILE A 1 110 ? 1.508 -7.744 6.590 1.00 97.00 110 ILE A N 1
ATOM 868 C CA . ILE A 1 110 ? 0.042 -7.711 6.512 1.00 97.00 110 ILE A CA 1
ATOM 869 C C . ILE A 1 110 ? -0.578 -8.232 7.817 1.00 97.00 110 ILE A C 1
ATOM 871 O O . ILE A 1 110 ? -1.405 -7.544 8.405 1.00 97.00 110 ILE A O 1
ATOM 875 N N . ASP A 1 111 ? -0.105 -9.366 8.338 1.00 97.50 111 ASP A N 1
ATOM 876 C CA . ASP A 1 111 ? -0.561 -9.942 9.606 1.00 97.50 111 ASP A CA 1
ATOM 877 C C . ASP A 1 111 ? -0.358 -8.947 10.770 1.00 97.50 111 ASP A C 1
ATOM 879 O O . ASP A 1 111 ? -1.216 -8.804 11.643 1.00 97.50 111 ASP A O 1
ATOM 883 N N . ALA A 1 112 ? 0.778 -8.237 10.802 1.00 97.38 112 ALA A N 1
ATOM 884 C CA . ALA A 1 112 ? 1.036 -7.189 11.794 1.00 97.38 112 ALA A CA 1
ATOM 885 C C . ALA A 1 112 ? 0.097 -5.987 11.633 1.00 97.38 112 ALA A C 1
ATOM 887 O O . ALA A 1 112 ? -0.397 -5.460 12.627 1.00 97.38 112 ALA A O 1
ATOM 888 N N . SER A 1 113 ? -0.188 -5.601 10.393 1.00 97.44 113 SER A N 1
ATOM 889 C CA . SER A 1 113 ? -1.111 -4.511 10.062 1.00 97.44 113 SER A CA 1
ATOM 890 C C . SER A 1 113 ? -2.546 -4.847 10.454 1.00 97.44 113 SER A C 1
ATOM 892 O O . SER A 1 113 ? -3.244 -4.005 11.005 1.00 97.44 113 SER A O 1
ATOM 894 N N . ALA A 1 114 ? -2.970 -6.096 10.264 1.00 97.75 114 ALA A N 1
ATOM 895 C CA . ALA A 1 114 ? -4.276 -6.578 10.697 1.00 97.75 114 ALA A CA 1
ATOM 896 C C . ALA A 1 114 ? -4.422 -6.569 12.224 1.00 97.75 114 ALA A C 1
ATOM 898 O O . ALA A 1 114 ? -5.460 -6.163 12.749 1.00 97.75 114 ALA A O 1
ATOM 899 N N . ARG A 1 115 ? -3.371 -6.966 12.957 1.00 97.88 115 ARG A N 1
ATOM 900 C CA . ARG A 1 115 ? -3.353 -6.851 14.425 1.00 97.88 115 ARG A CA 1
ATOM 901 C C . ARG A 1 115 ? -3.455 -5.399 14.879 1.00 97.88 115 ARG A C 1
ATOM 903 O O . ARG A 1 115 ? -4.192 -5.123 15.821 1.00 97.88 115 ARG A O 1
ATOM 910 N N . GLU A 1 116 ? -2.750 -4.493 14.206 1.00 96.94 116 GLU A N 1
ATOM 911 C CA . GLU A 1 116 ? -2.815 -3.060 14.497 1.00 96.94 116 GLU A CA 1
ATOM 912 C C . GLU A 1 116 ? -4.214 -2.496 14.257 1.00 96.94 116 GLU A C 1
ATOM 914 O O . GLU A 1 116 ? -4.785 -1.867 15.144 1.00 96.94 116 GLU A O 1
ATOM 919 N N . ALA A 1 117 ? -4.793 -2.796 13.094 1.00 96.81 117 ALA A N 1
ATOM 920 C CA . ALA A 1 117 ? -6.135 -2.372 12.717 1.00 96.81 117 ALA A CA 1
ATOM 921 C C . ALA A 1 117 ? -7.167 -2.833 13.753 1.00 96.81 117 ALA A C 1
ATOM 923 O O . ALA A 1 117 ? -7.929 -2.024 14.281 1.00 96.81 117 ALA A O 1
ATOM 924 N N . LYS A 1 118 ? -7.111 -4.110 14.152 1.00 96.56 118 LYS A N 1
ATOM 925 C CA . LYS A 1 118 ? -7.989 -4.665 15.190 1.00 96.56 118 LYS A CA 1
ATOM 926 C C . LYS A 1 118 ? -7.800 -3.988 16.550 1.00 96.56 118 LYS A C 1
ATOM 928 O O . LYS A 1 118 ? -8.781 -3.751 17.246 1.00 96.56 118 LYS A O 1
ATOM 933 N N . ARG A 1 119 ? -6.558 -3.689 16.940 1.00 96.50 119 ARG A N 1
ATOM 934 C CA . ARG A 1 119 ? -6.238 -3.029 18.216 1.00 96.50 119 ARG A CA 1
ATOM 935 C C . ARG A 1 119 ? -6.753 -1.591 18.263 1.00 96.50 119 ARG A C 1
ATOM 937 O O . ARG A 1 119 ? -7.281 -1.178 19.290 1.00 96.50 119 ARG A O 1
ATOM 944 N N . ALA A 1 120 ? -6.577 -0.845 17.177 1.00 93.88 120 ALA A N 1
ATOM 945 C CA . ALA A 1 120 ? -6.996 0.550 17.069 1.00 93.88 120 ALA A CA 1
ATOM 946 C C . ALA A 1 120 ? -8.490 0.710 16.730 1.00 93.88 120 ALA A C 1
ATOM 948 O O . ALA A 1 120 ? -9.027 1.808 16.850 1.00 93.88 120 ALA A O 1
ATOM 949 N N . GLY A 1 121 ? -9.162 -0.369 16.309 1.00 95.19 121 GLY A N 1
ATOM 950 C CA . GLY A 1 121 ? -10.526 -0.310 15.784 1.00 95.19 121 GLY A CA 1
ATOM 951 C C . GLY A 1 121 ? -10.596 0.429 14.446 1.00 95.19 121 GLY A C 1
ATOM 952 O O . GLY A 1 121 ? -11.525 1.200 14.231 1.00 95.19 121 GLY A O 1
ATOM 953 N N . TYR A 1 122 ? -9.580 0.249 13.598 1.00 96.50 122 TYR A N 1
ATOM 954 C CA . TYR A 1 122 ? -9.416 0.903 12.296 1.00 96.50 122 TYR A CA 1
ATOM 955 C C . TYR A 1 122 ? -9.627 -0.075 11.143 1.00 96.50 122 TYR A C 1
ATOM 957 O O . TYR A 1 122 ? -9.443 -1.284 11.298 1.00 96.50 122 TYR A O 1
ATOM 965 N N . ASP A 1 123 ? -9.932 0.463 9.967 1.00 95.94 123 ASP A N 1
ATOM 966 C CA . ASP A 1 123 ? -10.078 -0.330 8.747 1.00 95.94 123 ASP A CA 1
ATOM 967 C C . ASP A 1 123 ? -8.699 -0.696 8.190 1.00 95.94 123 ASP A C 1
ATOM 969 O O . ASP A 1 123 ? -7.793 0.134 8.161 1.00 95.94 123 ASP A O 1
ATOM 973 N N . LEU A 1 124 ? -8.522 -1.927 7.707 1.00 97.25 124 LEU A N 1
ATOM 974 C CA . LEU A 1 124 ? -7.297 -2.342 7.021 1.00 97.25 124 LEU A CA 1
ATOM 975 C C . LEU A 1 124 ? -7.488 -2.248 5.507 1.00 97.25 124 LEU A C 1
ATOM 977 O O . LEU A 1 124 ? -8.366 -2.910 4.950 1.00 97.25 124 LEU A O 1
ATOM 981 N N . LYS A 1 125 ? -6.605 -1.512 4.830 1.00 96.94 125 LYS A N 1
ATOM 982 C CA . LYS A 1 125 ? -6.523 -1.510 3.365 1.00 96.94 125 LYS A CA 1
ATOM 983 C C . LYS A 1 125 ? -5.097 -1.755 2.884 1.00 96.94 125 LYS A C 1
ATOM 985 O O . LYS A 1 125 ? -4.137 -1.127 3.334 1.00 96.94 125 LYS A O 1
ATOM 990 N N . ILE A 1 126 ? -4.966 -2.673 1.935 1.00 96.88 126 ILE A N 1
ATOM 991 C CA . ILE A 1 126 ? -3.697 -3.094 1.347 1.00 96.88 126 ILE A CA 1
ATOM 992 C C . ILE A 1 126 ? -3.689 -2.637 -0.107 1.00 96.88 126 ILE A C 1
ATOM 994 O O . ILE A 1 126 ? -4.547 -3.033 -0.886 1.00 96.88 126 ILE A O 1
ATOM 998 N N . PHE A 1 127 ? -2.711 -1.820 -0.480 1.00 95.75 127 PHE A N 1
ATOM 999 C CA . PHE A 1 127 ? -2.599 -1.210 -1.800 1.00 95.75 127 PHE A CA 1
ATOM 1000 C C . PHE A 1 127 ? -1.356 -1.729 -2.527 1.00 95.75 127 PHE A C 1
ATOM 1002 O O . PHE A 1 127 ? -0.226 -1.315 -2.225 1.00 95.75 127 PHE A O 1
ATOM 1009 N N . PRO A 1 128 ? -1.532 -2.627 -3.509 1.00 92.88 128 PRO A N 1
ATOM 1010 C CA . PRO A 1 128 ? -0.463 -3.002 -4.413 1.00 92.88 128 PRO A CA 1
ATOM 1011 C C . PRO A 1 128 ? -0.131 -1.844 -5.353 1.00 92.88 128 PRO A C 1
ATOM 1013 O O . PRO A 1 128 ? -1.007 -1.245 -5.973 1.00 92.88 128 PRO A O 1
ATOM 1016 N N . SER A 1 129 ? 1.155 -1.523 -5.474 1.00 88.50 129 SER A N 1
ATOM 1017 C CA . SER A 1 129 ? 1.619 -0.419 -6.306 1.00 88.50 129 SER A CA 1
ATOM 1018 C C . SER A 1 129 ? 1.244 -0.645 -7.767 1.00 88.50 129 SER A C 1
ATOM 1020 O O . SER A 1 129 ? 1.512 -1.697 -8.353 1.00 88.50 129 SER A O 1
ATOM 1022 N N . ARG A 1 130 ? 0.718 0.416 -8.377 1.00 88.56 130 ARG A N 1
ATOM 1023 C CA . ARG A 1 130 ? 0.355 0.486 -9.795 1.00 88.56 130 ARG A CA 1
ATOM 1024 C C . ARG A 1 130 ? 1.555 0.589 -10.743 1.00 88.56 130 ARG A C 1
ATOM 1026 O O . ARG A 1 130 ? 1.395 0.460 -11.953 1.00 88.56 130 ARG A O 1
ATOM 1033 N N . THR A 1 131 ? 2.757 0.817 -10.212 1.00 86.94 131 THR A N 1
ATOM 1034 C CA . THR A 1 131 ? 3.979 0.941 -11.020 1.00 86.94 131 THR A CA 1
ATOM 1035 C C . THR A 1 131 ? 4.431 -0.411 -11.569 1.00 86.94 131 THR A C 1
ATOM 1037 O O . THR A 1 131 ? 4.243 -1.438 -10.914 1.00 86.94 131 THR A O 1
ATOM 1040 N N . GLN A 1 132 ? 5.073 -0.410 -12.740 1.00 90.12 132 GLN A N 1
ATOM 1041 C CA . GLN A 1 132 ? 5.726 -1.579 -13.334 1.00 90.12 132 GLN A CA 1
ATOM 1042 C C . GLN A 1 132 ? 6.968 -1.158 -14.128 1.00 90.12 132 GLN A C 1
ATOM 1044 O O . GLN A 1 132 ? 7.007 -0.067 -14.699 1.00 90.12 132 GLN A O 1
ATOM 1049 N N . ASP A 1 133 ? 7.976 -2.022 -14.181 1.00 90.19 133 ASP A N 1
ATOM 1050 C CA . ASP A 1 133 ? 9.156 -1.859 -15.027 1.00 90.19 133 ASP A CA 1
ATOM 1051 C C . ASP A 1 133 ? 9.740 -3.230 -15.387 1.00 90.19 133 ASP A C 1
ATOM 1053 O O . ASP A 1 133 ? 9.681 -4.163 -14.594 1.00 90.19 133 ASP A O 1
ATOM 1057 N N . LYS A 1 134 ? 10.341 -3.366 -16.572 1.00 92.25 134 LYS A N 1
ATOM 1058 C CA . LYS A 1 134 ? 10.765 -4.676 -17.099 1.00 92.25 134 LYS A CA 1
ATOM 1059 C C . LYS A 1 134 ? 11.818 -5.401 -16.248 1.00 92.25 134 LYS A C 1
ATOM 1061 O O . LYS A 1 134 ? 11.993 -6.600 -16.428 1.00 92.25 134 LYS A O 1
ATOM 1066 N N . LYS A 1 135 ? 12.559 -4.701 -15.382 1.00 92.06 135 LYS A N 1
ATOM 1067 C CA . LYS A 1 135 ? 13.752 -5.248 -14.716 1.00 92.06 135 LYS A CA 1
ATOM 1068 C C . LYS A 1 135 ? 13.516 -5.550 -13.241 1.00 92.06 135 LYS A C 1
ATOM 1070 O O . LYS A 1 135 ? 13.833 -6.639 -12.781 1.00 92.06 135 LYS A O 1
ATOM 1075 N N . LYS A 1 136 ? 13.020 -4.574 -12.486 1.00 90.06 136 LYS A N 1
ATOM 1076 C CA . LYS A 1 136 ? 12.869 -4.626 -11.026 1.00 90.06 136 LYS A CA 1
ATOM 1077 C C . LYS A 1 136 ? 11.421 -4.820 -10.585 1.00 90.06 136 LYS A C 1
ATOM 1079 O O . LYS A 1 136 ? 11.204 -5.248 -9.454 1.00 90.06 136 LYS A O 1
ATOM 1084 N N . ASN A 1 137 ? 10.448 -4.497 -11.434 1.00 91.19 137 ASN A N 1
ATOM 1085 C CA . ASN A 1 137 ? 9.025 -4.583 -11.112 1.00 91.19 137 ASN A CA 1
ATOM 1086 C C . ASN A 1 137 ? 8.177 -5.110 -12.296 1.00 91.19 137 ASN A C 1
ATOM 1088 O O . ASN A 1 137 ? 7.263 -4.405 -12.732 1.00 91.19 137 ASN A O 1
ATOM 1092 N N . PRO A 1 138 ? 8.507 -6.288 -12.873 1.00 91.56 138 PRO A N 1
ATOM 1093 C CA . PRO A 1 138 ? 7.931 -6.757 -14.137 1.00 91.56 138 PRO A CA 1
ATOM 1094 C C . PRO A 1 138 ? 6.454 -7.146 -14.098 1.00 91.56 138 PRO A C 1
ATOM 1096 O O . PRO A 1 138 ? 5.837 -7.179 -15.159 1.00 91.56 138 PRO A O 1
ATOM 1099 N N . LEU A 1 139 ? 5.884 -7.469 -12.935 1.00 89.94 139 LEU A N 1
ATOM 1100 C CA . LEU A 1 139 ? 4.480 -7.868 -12.863 1.00 89.94 139 LEU A CA 1
ATOM 1101 C C . LEU A 1 139 ? 3.572 -6.657 -13.054 1.00 89.94 139 LEU A C 1
ATOM 1103 O O . LEU A 1 139 ? 3.759 -5.615 -12.412 1.00 89.94 139 LEU A O 1
ATOM 1107 N N . ASP A 1 140 ? 2.552 -6.811 -13.892 1.00 91.31 140 ASP A N 1
ATOM 1108 C CA . ASP A 1 140 ? 1.518 -5.798 -14.005 1.00 91.31 140 ASP A CA 1
ATOM 1109 C C . ASP A 1 140 ? 0.668 -5.745 -12.722 1.00 91.31 140 ASP A C 1
ATOM 1111 O O . ASP A 1 140 ? 0.632 -6.699 -11.932 1.00 91.31 140 ASP A O 1
ATOM 1115 N N . PRO A 1 141 ? -0.013 -4.620 -12.471 1.00 89.81 141 PRO A N 1
ATOM 1116 C CA . PRO A 1 141 ? -0.813 -4.453 -11.265 1.00 89.81 141 PRO A CA 1
ATOM 1117 C C . PRO A 1 141 ? -1.913 -5.505 -11.056 1.00 89.81 141 PRO A C 1
ATOM 1119 O O . PRO A 1 141 ? -2.164 -5.891 -9.916 1.00 89.81 141 PRO A O 1
ATOM 1122 N N . GLY A 1 142 ? -2.553 -5.981 -12.127 1.00 89.38 142 GLY A N 1
ATOM 1123 C CA . GLY A 1 142 ? -3.585 -7.014 -12.053 1.00 89.38 142 GLY A CA 1
ATOM 1124 C C . GLY A 1 142 ? -3.004 -8.356 -11.615 1.00 89.38 142 GLY A C 1
ATOM 1125 O O . GLY A 1 142 ? -3.532 -8.978 -10.693 1.00 89.38 142 GLY A O 1
ATOM 1126 N N . MET A 1 143 ? -1.865 -8.758 -12.189 1.00 91.25 143 MET A N 1
ATOM 1127 C CA . MET A 1 143 ? -1.146 -9.964 -11.757 1.00 91.25 143 MET A CA 1
ATOM 1128 C C . MET A 1 143 ? -0.717 -9.894 -10.287 1.00 91.25 143 MET A C 1
ATOM 1130 O O . MET A 1 143 ? -0.873 -10.874 -9.559 1.00 91.25 143 MET A O 1
ATOM 1134 N N . LYS A 1 144 ? -0.221 -8.740 -9.821 1.00 93.56 144 LYS A N 1
ATOM 1135 C CA . LYS A 1 144 ? 0.138 -8.541 -8.405 1.00 93.56 144 LYS A CA 1
ATOM 1136 C C . LYS A 1 144 ? -1.051 -8.789 -7.486 1.00 93.56 144 LYS A C 1
ATOM 1138 O O . LYS A 1 144 ? -0.929 -9.547 -6.530 1.00 93.56 144 LYS A O 1
ATOM 1143 N N . ILE A 1 145 ? -2.195 -8.176 -7.793 1.00 92.69 145 ILE A N 1
ATOM 1144 C CA . ILE A 1 145 ? -3.430 -8.336 -7.016 1.00 92.69 145 ILE A CA 1
ATOM 1145 C C . ILE A 1 145 ? -3.876 -9.798 -7.023 1.00 92.69 145 ILE A C 1
ATOM 1147 O O . ILE A 1 145 ? -4.149 -10.349 -5.960 1.00 92.69 145 ILE A O 1
ATOM 1151 N N . ASN A 1 146 ? -3.891 -10.443 -8.192 1.00 92.12 146 ASN A N 1
ATOM 1152 C CA . ASN A 1 146 ? -4.287 -11.843 -8.314 1.00 92.12 146 ASN A CA 1
ATOM 1153 C C . ASN A 1 146 ? -3.402 -12.764 -7.458 1.00 92.12 146 ASN A C 1
ATOM 1155 O O . ASN A 1 146 ? -3.915 -13.541 -6.657 1.00 92.12 146 ASN A O 1
ATOM 1159 N N . TYR A 1 147 ? -2.076 -12.627 -7.549 1.00 95.81 147 TYR A N 1
ATOM 1160 C CA . TYR A 1 147 ? -1.162 -13.409 -6.713 1.00 95.81 147 TYR A CA 1
ATOM 1161 C C . TYR A 1 147 ? -1.322 -13.105 -5.228 1.00 95.81 147 TYR A C 1
ATOM 1163 O O . TYR A 1 147 ? -1.233 -14.016 -4.411 1.00 95.81 147 TYR A O 1
ATOM 1171 N N . MET A 1 148 ? -1.577 -11.851 -4.855 1.00 95.69 148 MET A N 1
ATOM 1172 C CA . MET A 1 148 ? -1.828 -11.513 -3.456 1.00 95.69 148 MET A CA 1
ATOM 1173 C C . MET A 1 148 ? -3.099 -12.170 -2.930 1.00 95.69 148 MET A C 1
ATOM 1175 O O . MET A 1 148 ? -3.051 -12.727 -1.842 1.00 95.69 148 MET A O 1
ATOM 1179 N N . LYS A 1 149 ? -4.195 -12.167 -3.694 1.00 93.62 149 LYS A N 1
ATOM 1180 C CA . LYS A 1 149 ? -5.444 -12.841 -3.310 1.00 93.62 149 LYS A CA 1
ATOM 1181 C C . LYS A 1 149 ? -5.255 -14.352 -3.169 1.00 93.62 149 LYS A C 1
ATOM 1183 O O . LYS A 1 149 ? -5.677 -14.937 -2.183 1.00 93.62 149 LYS A O 1
ATOM 1188 N N . GLN A 1 150 ? -4.529 -14.969 -4.101 1.00 92.81 150 GLN A N 1
ATOM 1189 C CA . GLN A 1 150 ? -4.224 -16.402 -4.049 1.00 92.81 150 GLN A CA 1
ATOM 1190 C C . GLN A 1 150 ? -3.309 -16.780 -2.874 1.00 92.81 150 GLN A C 1
ATOM 1192 O O . GLN A 1 150 ? -3.504 -17.818 -2.247 1.00 92.81 150 GLN A O 1
ATOM 1197 N N . MET A 1 151 ? -2.293 -15.965 -2.577 1.00 93.38 151 MET A N 1
ATOM 1198 C CA . MET A 1 151 ? -1.328 -16.251 -1.509 1.00 93.38 151 MET A CA 1
ATOM 1199 C C . MET A 1 151 ? -1.818 -15.833 -0.119 1.00 93.38 151 MET A C 1
ATOM 1201 O O . MET A 1 151 ? -1.373 -16.406 0.876 1.00 93.38 151 MET A O 1
ATOM 1205 N N . PHE A 1 152 ? -2.684 -14.821 -0.042 1.00 95.56 152 PHE A N 1
ATOM 1206 C CA . PHE A 1 152 ? -3.187 -14.212 1.191 1.00 95.56 152 PHE A CA 1
ATOM 1207 C C . PHE A 1 152 ? -4.731 -14.135 1.184 1.00 95.56 152 PHE A C 1
ATOM 1209 O O . PHE A 1 152 ? -5.279 -13.036 1.295 1.00 95.56 152 PHE A O 1
ATOM 1216 N N . PRO A 1 153 ? -5.438 -15.276 1.062 1.00 93.75 153 PRO A N 1
ATOM 1217 C CA . PRO A 1 153 ? -6.898 -15.303 0.911 1.00 93.75 153 PRO A CA 1
ATOM 1218 C C . PRO A 1 153 ? -7.636 -14.660 2.093 1.00 93.75 153 PRO A C 1
ATOM 1220 O O . PRO A 1 153 ? -8.631 -13.974 1.892 1.00 93.75 153 PRO A O 1
ATOM 1223 N N . ASP A 1 154 ? -7.091 -14.771 3.309 1.00 95.44 154 ASP A N 1
ATOM 1224 C CA . ASP A 1 154 ? -7.646 -14.146 4.522 1.00 95.44 154 ASP A CA 1
ATOM 1225 C C . ASP A 1 154 ? -7.752 -12.610 4.438 1.00 95.44 154 ASP A C 1
ATOM 1227 O O . ASP A 1 154 ? -8.438 -11.991 5.248 1.00 95.44 154 ASP A O 1
ATOM 1231 N N . TYR A 1 155 ? -7.052 -11.988 3.485 1.00 95.75 155 TYR A N 1
ATOM 1232 C CA . TYR A 1 155 ? -6.999 -10.539 3.288 1.00 95.75 155 TYR A CA 1
ATOM 1233 C C . TYR A 1 155 ? -7.533 -10.105 1.920 1.00 95.75 155 TYR A C 1
ATOM 1235 O O . TYR A 1 155 ? -7.303 -8.963 1.519 1.00 95.75 155 TYR A O 1
ATOM 1243 N N . GLU A 1 156 ? -8.220 -10.987 1.190 1.00 93.00 156 GLU A N 1
ATOM 1244 C CA . GLU A 1 156 ? -8.720 -10.710 -0.160 1.00 93.00 156 GLU A CA 1
ATOM 1245 C C . GLU A 1 156 ? -9.548 -9.418 -0.229 1.00 93.00 156 GLU A C 1
ATOM 1247 O O . GLU A 1 156 ? -9.280 -8.567 -1.080 1.00 93.00 156 GLU A O 1
ATOM 1252 N N . GLU A 1 157 ? -10.472 -9.234 0.713 1.00 92.38 157 GLU A N 1
ATOM 1253 C CA . GLU A 1 157 ? -11.340 -8.051 0.806 1.00 92.38 157 GLU A CA 1
ATOM 1254 C C . GLU A 1 157 ? -10.569 -6.770 1.166 1.00 92.38 157 GLU A C 1
ATOM 1256 O O . GLU A 1 157 ? -10.963 -5.652 0.827 1.00 92.38 157 GLU A O 1
ATOM 1261 N N . ASN A 1 158 ? -9.418 -6.910 1.829 1.00 95.62 158 ASN A N 1
ATOM 1262 C CA . ASN A 1 158 ? -8.567 -5.778 2.179 1.00 95.62 158 ASN A CA 1
ATOM 1263 C C . ASN A 1 158 ? -7.662 -5.352 1.014 1.00 95.62 158 ASN A C 1
ATOM 1265 O O . ASN A 1 158 ? -7.179 -4.214 1.019 1.00 95.62 158 ASN A O 1
ATOM 1269 N N . ILE A 1 159 ? -7.421 -6.219 0.022 1.00 93.75 159 ILE A N 1
ATOM 1270 C CA . ILE A 1 159 ? -6.560 -5.931 -1.132 1.00 93.75 159 ILE A CA 1
ATOM 1271 C C . ILE A 1 159 ? -7.307 -5.050 -2.138 1.00 93.75 159 ILE A C 1
ATOM 1273 O O . ILE A 1 159 ? -8.205 -5.483 -2.857 1.00 93.75 159 ILE A O 1
ATOM 1277 N N . GLN A 1 160 ? -6.881 -3.795 -2.225 1.00 92.44 160 GLN A N 1
ATOM 1278 C CA . GLN A 1 160 ? -7.513 -2.772 -3.044 1.00 92.44 160 GLN A CA 1
ATOM 1279 C C . GLN A 1 160 ? -7.005 -2.816 -4.487 1.00 92.44 160 GLN A C 1
ATOM 1281 O O . GLN A 1 160 ? -5.801 -2.767 -4.748 1.00 92.44 160 GLN A O 1
ATOM 1286 N N . ASN A 1 161 ? -7.938 -2.823 -5.437 1.00 89.00 161 ASN A N 1
ATOM 1287 C CA . ASN A 1 161 ? -7.656 -2.582 -6.850 1.00 89.00 161 ASN A CA 1
ATOM 1288 C C . ASN A 1 161 ? -8.031 -1.141 -7.217 1.00 89.00 161 ASN A C 1
ATOM 1290 O O . ASN A 1 161 ? -9.062 -0.896 -7.839 1.00 89.00 161 ASN A O 1
ATOM 1294 N N . ASP A 1 162 ? -7.207 -0.186 -6.791 1.00 84.75 162 ASP A N 1
ATOM 1295 C CA . ASP A 1 162 ? -7.424 1.237 -7.059 1.00 84.75 162 ASP A CA 1
ATOM 1296 C C . ASP A 1 162 ? -6.451 1.739 -8.136 1.00 84.75 162 ASP A C 1
ATOM 1298 O O . ASP A 1 162 ? -5.234 1.755 -7.947 1.00 84.75 162 ASP A O 1
ATOM 1302 N N . ALA A 1 163 ? -6.989 2.148 -9.288 1.00 82.31 16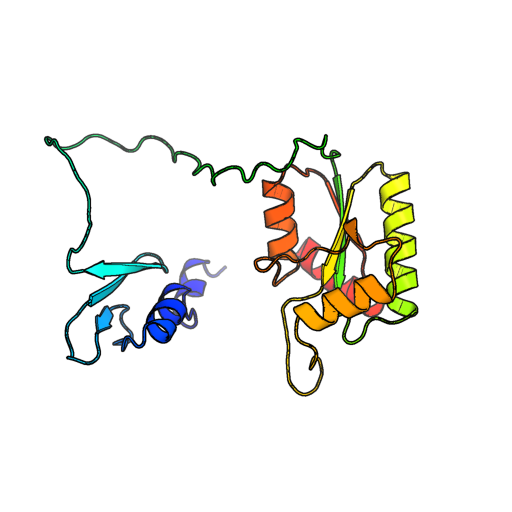3 ALA A N 1
ATOM 1303 C CA . ALA A 1 163 ? -6.203 2.683 -10.397 1.00 82.31 163 ALA A CA 1
ATOM 1304 C C . ALA A 1 163 ? -5.632 4.088 -10.116 1.00 82.31 163 ALA A C 1
ATOM 1306 O O . ALA A 1 163 ? -4.633 4.467 -10.735 1.00 82.31 163 ALA A O 1
ATOM 1307 N N . GLU A 1 164 ? -6.232 4.844 -9.191 1.00 81.31 164 GLU A N 1
ATOM 1308 C CA . GLU A 1 164 ? -5.784 6.185 -8.796 1.00 81.31 164 GLU A CA 1
ATOM 1309 C C . GLU A 1 164 ? -4.659 6.123 -7.737 1.00 81.31 164 GLU A C 1
ATOM 1311 O O . GLU A 1 164 ? -3.875 7.064 -7.622 1.00 81.31 164 GLU A O 1
ATOM 1316 N N . ALA A 1 165 ? -4.488 4.988 -7.046 1.00 85.88 165 ALA A N 1
ATOM 1317 C CA . ALA A 1 165 ? -3.501 4.765 -5.980 1.00 85.88 165 ALA A CA 1
ATOM 1318 C C . ALA A 1 165 ? -2.056 4.531 -6.484 1.00 85.88 165 ALA A C 1
ATOM 1320 O O . ALA A 1 165 ? -1.457 3.466 -6.292 1.00 85.88 165 ALA A O 1
ATOM 1321 N N . ASN A 1 166 ? -1.460 5.525 -7.146 1.00 85.31 166 ASN A N 1
ATOM 1322 C CA . ASN A 1 166 ? -0.107 5.409 -7.707 1.00 85.31 166 ASN A CA 1
ATOM 1323 C C . ASN A 1 166 ? 0.994 5.600 -6.656 1.00 85.31 166 ASN A C 1
ATOM 1325 O O . ASN A 1 166 ? 2.037 4.938 -6.710 1.00 85.31 166 ASN A O 1
ATOM 1329 N N . THR A 1 167 ? 0.756 6.485 -5.695 1.00 88.56 167 THR A N 1
ATOM 1330 C CA . THR A 1 167 ? 1.665 6.824 -4.600 1.00 88.56 167 THR A CA 1
ATOM 1331 C C . THR A 1 167 ? 0.963 6.702 -3.250 1.00 88.56 167 THR A C 1
ATOM 1333 O O . THR A 1 167 ? -0.263 6.650 -3.172 1.00 88.56 167 THR A O 1
ATOM 1336 N N . ILE A 1 168 ? 1.737 6.712 -2.160 1.00 87.69 168 ILE A N 1
ATOM 1337 C CA . ILE A 1 168 ? 1.149 6.770 -0.816 1.00 87.69 168 ILE A CA 1
ATOM 1338 C C . ILE A 1 168 ? 0.330 8.053 -0.605 1.00 87.69 168 ILE A C 1
ATOM 1340 O O . ILE A 1 168 ? -0.680 8.018 0.085 1.00 87.69 168 ILE A O 1
ATOM 1344 N N . PHE A 1 169 ? 0.718 9.172 -1.222 1.00 88.62 169 PHE A N 1
ATOM 1345 C CA . PHE A 1 169 ? -0.017 10.429 -1.096 1.00 88.62 169 PHE A CA 1
ATOM 1346 C C . PHE A 1 169 ? -1.380 10.367 -1.781 1.00 88.62 169 PHE A C 1
ATOM 1348 O O . PHE A 1 169 ? -2.346 10.890 -1.230 1.00 88.62 169 PHE A O 1
ATOM 1355 N N . ASP A 1 170 ? -1.480 9.678 -2.922 1.00 88.88 170 ASP A N 1
ATOM 1356 C CA . ASP A 1 170 ? -2.770 9.429 -3.577 1.00 88.88 170 ASP A CA 1
ATOM 1357 C C . ASP A 1 170 ? -3.672 8.602 -2.655 1.00 88.88 170 ASP A C 1
ATOM 1359 O O . ASP A 1 170 ? -4.817 8.970 -2.411 1.00 88.88 170 ASP A O 1
ATOM 1363 N N . VAL A 1 171 ? -3.124 7.542 -2.046 1.00 90.44 171 VAL A N 1
ATOM 1364 C CA . VAL A 1 171 ? -3.855 6.697 -1.088 1.00 90.44 171 VAL A CA 1
ATOM 1365 C C . VAL A 1 171 ? -4.329 7.498 0.125 1.00 90.44 171 VAL A C 1
ATOM 1367 O O . VAL A 1 171 ? -5.483 7.367 0.528 1.00 90.44 171 VAL A O 1
ATOM 1370 N N . LEU A 1 172 ? -3.469 8.334 0.711 1.00 89.88 172 LEU A N 1
ATOM 1371 C CA . LEU A 1 172 ? -3.824 9.165 1.865 1.00 89.88 172 LEU A CA 1
ATOM 1372 C C . LEU A 1 172 ? -4.877 10.216 1.501 1.00 89.88 172 LEU A C 1
ATOM 1374 O O . LEU A 1 172 ? -5.826 10.407 2.255 1.00 89.88 172 LEU A O 1
ATOM 1378 N N . THR A 1 173 ? -4.748 10.852 0.335 1.00 89.44 173 THR A N 1
ATOM 1379 C CA . THR A 1 173 ? -5.711 11.848 -0.159 1.00 89.44 173 THR A CA 1
ATOM 1380 C C . THR A 1 173 ? -7.072 11.208 -0.414 1.00 89.44 173 THR A C 1
ATOM 1382 O O . THR A 1 173 ? -8.094 11.738 0.023 1.00 89.44 173 THR A O 1
ATOM 1385 N N . ASN A 1 174 ? -7.090 10.037 -1.055 1.00 88.69 174 ASN A N 1
ATOM 1386 C CA . ASN A 1 174 ? -8.310 9.271 -1.296 1.00 88.69 174 ASN A CA 1
ATOM 1387 C C . ASN A 1 174 ? -8.941 8.823 0.027 1.00 88.69 174 ASN A C 1
ATOM 1389 O O . ASN A 1 174 ? -10.135 9.019 0.230 1.00 88.69 174 ASN A O 1
ATOM 1393 N N . SER A 1 175 ? -8.138 8.316 0.967 1.00 88.31 175 SER A N 1
ATOM 1394 C CA . SER A 1 175 ? -8.609 7.903 2.297 1.00 88.31 175 SER A CA 1
ATOM 1395 C C . SER A 1 175 ? -9.193 9.079 3.088 1.00 88.31 175 SER A C 1
ATOM 1397 O O . SER A 1 175 ? -10.238 8.953 3.724 1.00 88.31 175 SER A O 1
ATOM 1399 N N . TYR A 1 176 ? -8.571 10.255 3.011 1.00 88.00 176 TYR A N 1
ATOM 1400 C CA . TYR A 1 176 ? -9.116 11.464 3.620 1.00 88.00 176 TYR A CA 1
ATOM 1401 C C . TYR A 1 176 ? -10.450 11.874 2.976 1.00 88.00 176 TYR A C 1
ATOM 1403 O O . TYR A 1 176 ? -11.422 12.140 3.682 1.00 88.00 176 TYR A O 1
ATOM 1411 N N . GLY A 1 177 ? -10.534 11.851 1.640 1.00 87.50 177 GLY A N 1
ATOM 1412 C CA . GLY A 1 177 ? -11.779 12.107 0.903 1.00 87.50 177 GLY A CA 1
ATOM 1413 C C . GLY A 1 177 ? -12.886 11.087 1.195 1.00 87.50 177 GLY A C 1
ATOM 1414 O O . GLY A 1 177 ? -14.068 11.404 1.101 1.00 87.50 177 GLY A O 1
ATOM 1415 N N . GLU A 1 178 ? -12.507 9.878 1.600 1.00 85.38 178 GLU A N 1
ATOM 1416 C CA . GLU A 1 178 ? -13.402 8.822 2.058 1.00 85.38 178 GLU A CA 1
ATOM 1417 C C . GLU A 1 178 ? -13.917 9.003 3.497 1.00 85.38 178 GLU A C 1
ATOM 1419 O O . GLU A 1 178 ? -14.811 8.254 3.895 1.00 85.38 178 GLU A O 1
ATOM 1424 N N . GLY A 1 179 ? -13.385 9.972 4.252 1.00 86.00 179 GLY A N 1
ATOM 1425 C CA . GLY A 1 179 ? -13.825 10.326 5.605 1.00 86.00 179 GLY A CA 1
ATOM 1426 C C . GLY A 1 179 ? -12.903 9.873 6.742 1.00 86.00 179 GLY A C 1
ATOM 1427 O O . GLY A 1 179 ? -13.194 10.173 7.903 1.00 86.00 179 GLY A O 1
ATOM 1428 N N . TYR A 1 180 ? -11.790 9.192 6.447 1.00 90.19 180 TYR A N 1
ATOM 1429 C CA . TYR A 1 180 ? -10.832 8.784 7.478 1.00 90.19 180 TYR A CA 1
ATOM 1430 C C . TYR A 1 180 ? -10.102 9.999 8.061 1.00 90.19 180 TYR A C 1
ATOM 1432 O O . TYR A 1 180 ? -9.585 10.845 7.330 1.00 90.19 180 TYR A O 1
ATOM 1440 N N . LYS A 1 181 ? -10.038 10.075 9.395 1.00 90.62 181 LYS A N 1
ATOM 1441 C CA . LYS A 1 181 ? -9.390 11.181 10.125 1.00 90.62 181 LYS A CA 1
ATOM 1442 C C . LYS A 1 181 ? -8.001 10.818 10.632 1.00 90.62 181 LYS A C 1
ATOM 1444 O O . LYS A 1 181 ? -7.160 11.698 10.775 1.00 90.62 181 LYS A O 1
ATOM 1449 N N . ASN A 1 182 ? -7.769 9.535 10.894 1.00 93.00 182 ASN A N 1
ATOM 1450 C CA . ASN A 1 182 ? -6.489 9.008 11.352 1.00 93.00 182 ASN A CA 1
ATOM 1451 C C . ASN A 1 182 ? -5.954 7.991 10.346 1.00 93.00 182 ASN A C 1
ATOM 1453 O O . ASN A 1 182 ? -6.716 7.186 9.818 1.00 93.00 182 ASN A O 1
ATOM 1457 N N . ALA A 1 183 ? -4.647 7.993 10.103 1.00 93.69 183 ALA A N 1
ATOM 1458 C CA . ALA A 1 183 ? -4.009 7.009 9.241 1.00 93.69 183 ALA A CA 1
ATOM 1459 C C . ALA A 1 183 ? -2.750 6.449 9.905 1.00 93.69 183 ALA A C 1
ATOM 1461 O O . ALA A 1 183 ? -1.916 7.197 10.415 1.00 93.69 183 ALA A O 1
ATOM 1462 N N . THR A 1 184 ? -2.596 5.131 9.856 1.00 94.56 184 THR A N 1
ATOM 1463 C CA . THR A 1 184 ? -1.388 4.419 10.274 1.00 94.56 184 THR A CA 1
ATOM 1464 C C . THR A 1 184 ? -0.800 3.726 9.057 1.00 94.56 184 THR A C 1
ATOM 1466 O O . THR A 1 184 ? -1.428 2.850 8.470 1.00 94.56 184 THR A O 1
ATOM 1469 N N . ILE A 1 185 ? 0.408 4.115 8.658 1.00 94.19 185 ILE A N 1
ATOM 1470 C CA . ILE A 1 185 ? 1.078 3.540 7.489 1.00 94.19 185 ILE A CA 1
ATOM 1471 C C . ILE A 1 185 ? 2.036 2.452 7.968 1.00 94.19 185 ILE A C 1
ATOM 1473 O O . ILE A 1 185 ? 2.975 2.724 8.714 1.00 94.19 185 ILE A O 1
ATOM 1477 N N . MET A 1 186 ? 1.808 1.223 7.518 1.00 93.56 186 MET A N 1
ATOM 1478 C CA . MET A 1 186 ? 2.616 0.060 7.870 1.00 93.56 186 MET A CA 1
ATOM 1479 C C . MET A 1 186 ? 3.612 -0.231 6.748 1.00 93.56 186 MET A C 1
ATOM 1481 O O . MET A 1 186 ? 3.235 -0.497 5.604 1.00 93.56 186 MET A O 1
ATOM 1485 N N . VAL A 1 187 ? 4.903 -0.172 7.078 1.00 91.50 187 VAL A N 1
ATOM 1486 C CA . VAL A 1 187 ? 6.006 -0.320 6.117 1.00 91.50 187 VAL A CA 1
ATOM 1487 C C . VAL A 1 187 ? 7.082 -1.264 6.642 1.00 91.50 187 VAL A C 1
ATOM 1489 O O . VAL A 1 187 ? 7.198 -1.493 7.845 1.00 91.50 187 VAL A O 1
ATOM 1492 N N . GLY A 1 188 ? 7.882 -1.811 5.725 1.00 87.00 188 GLY A N 1
ATOM 1493 C CA . GLY A 1 188 ? 9.104 -2.532 6.077 1.00 87.00 188 GLY A CA 1
ATOM 1494 C C . GLY A 1 188 ? 10.135 -1.613 6.740 1.00 87.00 188 GLY A C 1
ATOM 1495 O O . GLY A 1 188 ? 10.163 -0.405 6.492 1.00 87.00 188 GLY A O 1
ATOM 1496 N N . GLN A 1 189 ? 10.994 -2.188 7.583 1.00 86.75 189 GLN A N 1
ATOM 1497 C CA . GLN A 1 189 ? 12.013 -1.446 8.335 1.00 86.75 189 GLN A CA 1
ATOM 1498 C C . GLN A 1 189 ? 12.989 -0.686 7.422 1.00 86.75 189 GLN A C 1
ATOM 1500 O O . GLN A 1 189 ? 13.401 0.423 7.749 1.00 86.75 189 GLN A O 1
ATOM 1505 N N . ASP A 1 190 ? 13.313 -1.253 6.262 1.00 84.94 190 ASP A N 1
ATOM 1506 C CA . ASP A 1 190 ? 14.174 -0.663 5.233 1.00 84.94 190 ASP A CA 1
ATOM 1507 C C . ASP A 1 190 ? 13.638 0.667 4.684 1.00 84.94 190 ASP A C 1
ATOM 1509 O O . ASP A 1 190 ? 14.413 1.513 4.242 1.00 84.94 190 ASP A O 1
ATOM 1513 N N . ARG A 1 191 ? 12.319 0.878 4.753 1.00 86.38 191 ARG A N 1
ATOM 1514 C CA . ARG A 1 191 ? 11.658 2.099 4.277 1.00 86.38 191 ARG A CA 1
ATOM 1515 C C . ARG A 1 191 ? 11.209 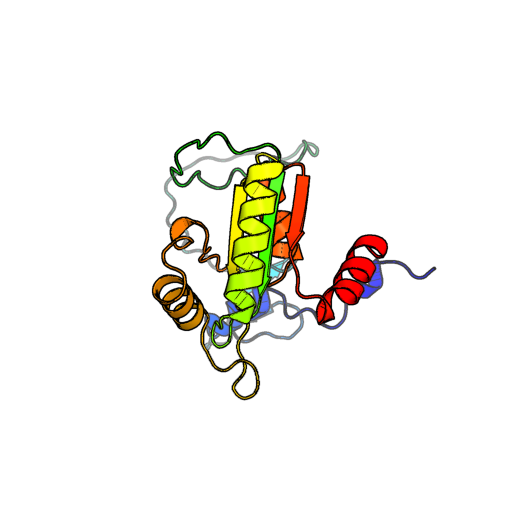3.027 5.398 1.00 86.38 191 ARG A C 1
ATOM 1517 O O . ARG A 1 191 ? 10.782 4.140 5.114 1.00 86.38 191 ARG A O 1
ATOM 1524 N N . LEU A 1 192 ? 11.318 2.628 6.664 1.00 88.00 192 LEU A N 1
ATOM 1525 C CA . LEU A 1 192 ? 10.817 3.426 7.787 1.00 88.00 192 LEU A CA 1
ATOM 1526 C C . LEU A 1 192 ? 11.402 4.848 7.799 1.00 88.00 192 LEU A C 1
ATOM 1528 O O . LEU A 1 192 ? 10.656 5.815 7.940 1.00 88.00 192 LEU A O 1
ATOM 1532 N N . ALA A 1 193 ? 12.712 4.980 7.576 1.00 88.94 193 ALA A N 1
ATOM 1533 C CA . ALA A 1 193 ? 13.388 6.277 7.537 1.00 88.94 193 ALA A CA 1
ATOM 1534 C C . ALA A 1 193 ? 12.901 7.171 6.379 1.00 88.94 193 ALA A C 1
ATOM 1536 O O . ALA A 1 193 ? 12.758 8.380 6.550 1.00 88.94 19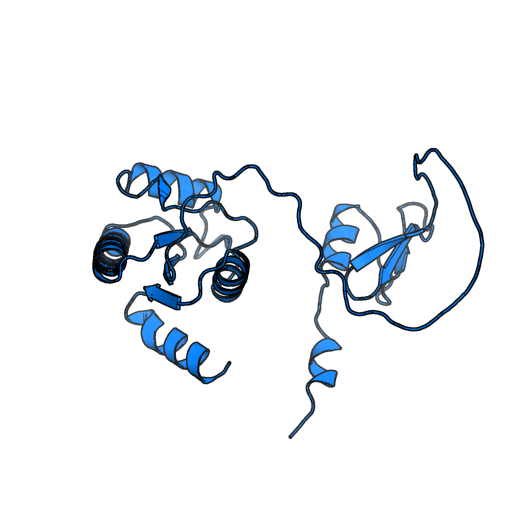3 ALA A O 1
ATOM 1537 N N . GLU A 1 194 ? 12.596 6.580 5.217 1.00 87.12 194 GLU A N 1
ATOM 1538 C CA . GLU A 1 194 ? 12.025 7.289 4.063 1.00 87.12 194 GLU A CA 1
ATOM 1539 C C . GLU A 1 194 ? 10.676 7.915 4.444 1.00 87.12 194 GLU A C 1
ATOM 1541 O O . GLU A 1 194 ? 10.464 9.110 4.248 1.00 87.12 194 GLU A O 1
ATOM 1546 N N . PHE A 1 195 ? 9.787 7.131 5.059 1.00 86.69 195 PHE A N 1
ATOM 1547 C CA . PHE A 1 195 ? 8.457 7.598 5.454 1.00 86.69 195 PHE A CA 1
ATOM 1548 C C . PHE A 1 195 ? 8.486 8.602 6.607 1.00 86.69 195 PHE A C 1
ATOM 1550 O O . PHE A 1 195 ? 7.717 9.562 6.583 1.00 86.69 195 PHE A O 1
ATOM 1557 N N . GLN A 1 196 ? 9.388 8.436 7.577 1.00 84.81 196 GLN A N 1
ATOM 1558 C CA . GLN A 1 196 ? 9.596 9.434 8.629 1.00 84.81 196 GLN A CA 1
ATOM 1559 C C . GLN A 1 196 ? 10.043 10.777 8.041 1.00 84.81 196 GLN A C 1
ATOM 1561 O O . GLN A 1 196 ? 9.510 11.819 8.416 1.00 84.81 196 GLN A O 1
ATOM 1566 N N . GLY A 1 197 ? 10.961 10.753 7.070 1.00 85.69 197 GLY A N 1
ATOM 1567 C CA . GLY A 1 197 ? 11.390 11.958 6.365 1.00 85.69 197 GLY A CA 1
ATOM 1568 C C . GLY A 1 197 ? 10.261 12.616 5.567 1.00 85.69 197 GLY A C 1
ATOM 1569 O O . GLY A 1 197 ? 10.128 13.838 5.586 1.00 85.69 197 GLY A O 1
ATOM 1570 N N . LEU A 1 198 ? 9.416 11.824 4.896 1.00 83.31 198 LEU A N 1
ATOM 1571 C CA . LEU A 1 198 ? 8.254 12.346 4.168 1.00 83.31 198 LEU A CA 1
ATOM 1572 C C . LEU A 1 198 ? 7.237 13.013 5.103 1.00 83.31 198 LEU A C 1
ATOM 1574 O O . LEU A 1 198 ? 6.752 14.088 4.770 1.00 83.31 198 LEU A O 1
ATOM 1578 N N . ALA A 1 199 ? 6.961 12.416 6.265 1.00 76.94 199 ALA A N 1
ATOM 1579 C CA . ALA A 1 199 ? 5.991 12.930 7.235 1.00 76.94 199 ALA A CA 1
ATOM 1580 C C . ALA A 1 199 ? 6.433 14.220 7.949 1.00 76.94 199 ALA A C 1
ATOM 1582 O O . ALA A 1 199 ? 5.599 14.926 8.498 1.00 76.94 199 ALA A O 1
ATOM 1583 N N . GLN A 1 200 ? 7.736 14.511 7.988 1.00 77.25 200 GLN A N 1
ATOM 1584 C CA . GLN A 1 200 ? 8.257 15.756 8.569 1.00 77.25 200 GLN A CA 1
ATOM 1585 C C . GLN A 1 200 ? 8.400 16.880 7.539 1.00 77.25 200 GLN A C 1
ATOM 1587 O O . GLN A 1 200 ? 8.452 18.054 7.901 1.00 77.25 200 GLN A O 1
ATOM 1592 N N . LYS A 1 201 ? 8.546 16.524 6.260 1.00 76.75 201 LYS A N 1
ATOM 1593 C CA . LYS A 1 201 ? 8.828 17.474 5.179 1.00 76.75 201 LYS A CA 1
ATOM 1594 C C . LYS A 1 201 ? 7.567 18.132 4.612 1.00 76.75 201 LYS A C 1
ATOM 1596 O O . LYS A 1 201 ? 7.673 19.225 4.052 1.00 76.75 201 LYS A O 1
ATOM 1601 N N . TYR A 1 202 ? 6.431 17.453 4.710 1.00 61.66 202 TYR A N 1
ATOM 1602 C CA . TYR A 1 202 ? 5.126 17.865 4.195 1.00 61.66 202 TYR A CA 1
ATOM 1603 C C . TYR A 1 202 ? 4.119 17.929 5.335 1.00 61.66 202 TYR A C 1
ATOM 1605 O O . TYR A 1 202 ? 3.236 18.809 5.256 1.00 61.66 202 TYR A O 1
#

Foldseek 3Di:
DDDPPVVPPDDDPFPQVVVLVVVVWDDPVQFFTADPVGDGQWGQDPSHIDGDDDPDPDDDDDDDDDDDDDDDDDDPDDPDPPPDPDVADQEEEEEEDQCLPPDVVNVVLLVVSVVVCVVVVHYAAYEHAQDADVPPRHDHPVRNLVNCCVVPVVCNVRYDPDPQPNDVVSVVVVVVVVNHPYYHYGDDPVCPVVVVVVVVVD

Sequence (202 aa):
MKNFGSFFKEAVETSASRQAKLLNLVGNGHGDWYDKQGNLVAKTIKGRLHFFGGNEKSPEEEKPEKPAAPQPARVFQRPKLDREEDKKTSGIVIVFGRFNPPTIGHKRLIDASAREAKRAGYDLKIFPSRTQDKKKNPLDPGMKINYMKQMFPDYEENIQNDAEANTIFDVLTNSYGEGYKNATIMVGQDRLAEFQGLAQKY

Secondary structure (DSSP, 8-state):
---GGGGGSS----HHHHHHHHTTPEE-SSSEEE-TTS-EEEEEETTEEEE-S----------------PPP-----------------SEEEEEEE--SS--HHHHHHHHHHHHHHHHHT-EEEEEE----BTTTB-S-HHHHHHHHHHH-GGGGGGB---SS-SSHHHHHHHHHHTT--EEEEE--HHHHHHHHHHHHH-

InterPro domains:
  IPR004821 Cytidyltransferase-like domain [PF01467] (95-195)
  IPR014729 Rossmann-like alpha/beta/alpha sandwich fold [G3DSA:3.40.50.620] (91-193)

pLDDT: mean 76.34, std 21.29, range [27.61, 97.88]